Protein AF-A0A146M179-F1 (afdb_monomer)

Nearest PDB structures (foldseek):
  4nux-assembly1_A  TM=8.330E-01  e=3.657E-08  Homo sapiens
  3gdw-assembly1_A  TM=4.392E-01  e=7.023E-01  Enterococcus faecalis V583
  3h75-assembly1_A  TM=3.800E-01  e=6.618E-01  Pseudomonas protegens Pf-5
  6pey-assembly4_A  TM=1.700E-01  e=1.351E+00  Escherichia coli

Solvent-accessible surface area (backbone atoms only — not comparable to full-atom values): 16886 Å² total; per-residue (Å²): 133,88,77,87,89,88,81,90,81,93,82,88,77,84,76,82,74,90,72,96,66,94,70,88,77,83,78,79,70,77,85,71,55,75,67,63,57,52,53,52,54,52,52,52,50,52,51,51,52,50,53,53,50,52,51,51,50,52,52,49,51,58,59,64,69,52,74,81,88,72,88,90,77,95,69,95,63,83,80,71,74,77,77,69,73,54,31,37,37,47,44,60,59,90,65,58,67,49,50,50,53,18,50,54,36,45,50,52,40,48,34,72,72,65,76,30,56,72,45,48,83,83,40,74,96,45,43,71,60,38,74,75,42,44,66,57,46,45,52,55,55,70,65,37,88,53,33,35,37,42,37,43,34,35,59,64,38,35,53,51,52,50,15,66,77,70,70,52,79,67,47,57,69,76,79,54,82,55,53,58,46,43,52,52,41,52,53,49,51,45,51,46,43,71,74,37,66,90,56,21,86,40,42,36,36,34,24,52,73,32,88,75,24,75,78,37,62,57,69,76,46,58,94,61,35,65,77,33,43,35,71,85,34,42,69,61,50,55,35,56,75,53,70,72,51,81,78,92,58,70,61,80,78,58,42,61,68,27,49,52,28,46,51,52,26,39,52,48,47,74,74,41,83,63,56,62,67,79,43,44,88

Secondary structure (DSSP, 8-state):
-----------S---------------------HHHHHHHHHHHHHHHHHHHHHHHHHHHHHHHTS-----S-----------PPPEEEEE-----HHHHHHHHHHHHHHHHHH--EEEETT-GGGHHHHHHHTHHHHHHHHH-TTEEEEEEE-HHHHHHHHHHHHS----BSS--HHHHHHHHHHHHHHHHHHH-GGGGGGEEEEEESSTTTTT---GGGTTT-PEEEETTTHHHHHHHHTTT----S-GGGTHHHHHHHHHHHHHHHHH-TTGGGGTB-

pLDDT: mean 79.68, std 19.95, range [29.53, 98.19]

Structure (mmCIF, N/CA/C/O backbone):
data_AF-A0A146M179-F1
#
_entry.id   AF-A0A146M179-F1
#
loop_
_atom_site.group_PDB
_atom_site.id
_atom_site.type_symbol
_atom_site.label_atom_id
_atom_site.label_alt_id
_atom_site.label_comp_id
_atom_site.label_asym_id
_atom_site.label_entity_id
_atom_site.label_seq_id
_atom_site.pdbx_PDB_ins_code
_atom_site.Cartn_x
_atom_site.Cartn_y
_atom_site.Cartn_z
_atom_site.occupancy
_atom_site.B_iso_or_equiv
_atom_site.auth_seq_id
_atom_site.auth_comp_id
_atom_site.auth_asym_id
_atom_site.auth_atom_id
_atom_site.pdbx_PDB_model_num
ATOM 1 N N . MET A 1 1 ? 45.291 -20.708 -19.502 1.00 31.70 1 MET A N 1
ATOM 2 C CA . MET A 1 1 ? 44.416 -21.697 -18.834 1.00 31.70 1 MET A CA 1
ATOM 3 C C . MET A 1 1 ? 43.054 -21.030 -18.726 1.00 31.70 1 MET A C 1
ATOM 5 O O . MET A 1 1 ? 43.011 -19.943 -18.172 1.00 31.70 1 MET A O 1
ATOM 9 N N . ASN A 1 2 ? 42.108 -21.407 -19.597 1.00 33.59 2 ASN A N 1
ATOM 10 C CA . ASN A 1 2 ? 41.009 -22.366 -19.331 1.00 33.59 2 ASN A CA 1
ATOM 11 C C . ASN A 1 2 ? 40.051 -21.796 -18.271 1.00 33.59 2 ASN A C 1
ATOM 13 O O . ASN A 1 2 ? 40.522 -21.429 -17.207 1.00 33.59 2 ASN A O 1
ATOM 17 N N . ASN A 1 3 ? 38.732 -21.759 -18.412 1.00 35.81 3 ASN A N 1
ATOM 18 C CA . ASN A 1 3 ? 37.773 -22.175 -19.436 1.00 35.81 3 ASN A CA 1
ATOM 19 C C . ASN A 1 3 ? 36.401 -21.652 -18.943 1.00 35.81 3 ASN A C 1
ATOM 21 O O . ASN A 1 3 ? 36.238 -21.530 -17.732 1.00 35.81 3 ASN A O 1
ATOM 25 N N . SER A 1 4 ? 35.482 -21.406 -19.884 1.00 34.91 4 SER A N 1
ATOM 26 C CA . SER A 1 4 ? 34.056 -21.822 -19.884 1.00 34.91 4 SER A CA 1
ATOM 27 C C . SER A 1 4 ? 33.192 -21.560 -18.627 1.00 34.91 4 SER A C 1
ATOM 29 O O . SER A 1 4 ? 33.530 -22.013 -17.545 1.00 34.91 4 SER A O 1
ATOM 31 N N . ASP A 1 5 ? 32.017 -20.923 -18.665 1.00 34.28 5 ASP A N 1
ATOM 32 C CA . ASP A 1 5 ? 30.949 -20.968 -19.675 1.00 34.28 5 ASP A CA 1
ATOM 33 C C . ASP A 1 5 ? 29.921 -19.814 -19.498 1.00 34.28 5 ASP A C 1
ATOM 35 O O . ASP A 1 5 ? 29.943 -19.128 -18.473 1.00 34.28 5 ASP A O 1
ATOM 39 N N . PRO A 1 6 ? 29.024 -19.589 -20.487 1.00 38.06 6 PRO A N 1
ATOM 40 C CA . PRO A 1 6 ? 28.169 -18.405 -20.613 1.00 38.06 6 PRO A CA 1
ATOM 41 C C . PRO A 1 6 ? 26.700 -18.622 -20.178 1.00 38.06 6 PRO A C 1
ATOM 43 O O . PRO A 1 6 ? 26.141 -19.702 -20.354 1.00 38.06 6 PRO A O 1
ATOM 46 N N . CYS A 1 7 ? 26.030 -17.552 -19.732 1.00 30.19 7 CYS A N 1
ATOM 47 C CA . CYS A 1 7 ? 24.561 -17.446 -19.634 1.00 30.19 7 CYS A CA 1
ATOM 48 C C . CYS A 1 7 ? 24.101 -16.370 -20.639 1.00 30.19 7 CYS A C 1
ATOM 50 O O . CYS A 1 7 ? 24.518 -15.223 -20.537 1.00 30.19 7 CYS A O 1
ATOM 52 N N . VAL A 1 8 ? 23.495 -16.725 -21.779 1.00 37.69 8 VAL A N 1
ATOM 53 C CA . VAL A 1 8 ? 22.038 -16.845 -22.016 1.00 37.69 8 VAL A CA 1
ATOM 54 C C . VAL A 1 8 ? 21.267 -15.614 -21.522 1.00 37.69 8 VAL A C 1
ATOM 56 O O . VAL A 1 8 ? 21.005 -15.530 -20.331 1.00 37.69 8 VAL A O 1
ATOM 59 N N . TRP A 1 9 ? 20.949 -14.687 -22.447 1.00 29.53 9 TRP A N 1
ATOM 60 C CA . TRP A 1 9 ? 19.679 -13.924 -22.595 1.00 29.53 9 TRP A CA 1
ATOM 61 C C . TRP A 1 9 ? 19.748 -12.711 -23.563 1.00 29.53 9 TRP A C 1
ATOM 63 O O . TRP A 1 9 ? 18.870 -11.854 -23.552 1.00 29.53 9 TRP A O 1
ATOM 73 N N . GLU A 1 10 ? 20.701 -12.654 -24.500 1.00 33.41 10 GLU A N 1
ATOM 74 C CA . GLU A 1 10 ? 20.617 -11.725 -25.643 1.00 33.41 10 GLU A CA 1
ATOM 75 C C . GLU A 1 10 ? 19.843 -12.340 -26.821 1.00 33.41 10 GLU A C 1
ATOM 77 O O . GLU A 1 10 ? 20.427 -12.835 -27.781 1.00 33.41 10 GLU A O 1
ATOM 82 N N . ILE A 1 11 ? 18.508 -12.297 -26.774 1.00 35.97 11 ILE A N 1
ATOM 83 C CA . ILE A 1 11 ? 17.670 -12.391 -27.982 1.00 35.97 11 ILE A CA 1
ATOM 84 C C . ILE A 1 11 ? 16.510 -11.403 -27.850 1.00 35.97 11 ILE A C 1
ATOM 86 O O . ILE A 1 11 ? 15.465 -11.746 -27.311 1.00 35.97 11 ILE A O 1
ATOM 90 N N . CYS A 1 12 ? 16.719 -10.178 -28.340 1.00 36.31 12 CYS A N 1
ATOM 91 C CA . CYS A 1 12 ? 15.739 -9.341 -29.055 1.00 36.31 12 CYS A CA 1
ATOM 92 C C . CYS A 1 12 ? 16.374 -7.981 -29.404 1.00 36.31 12 CYS A C 1
ATOM 94 O O . CYS A 1 12 ? 15.884 -6.940 -28.997 1.00 36.31 12 CYS A O 1
ATOM 96 N N . ASN A 1 13 ? 17.480 -7.988 -30.150 1.00 32.12 13 ASN A N 1
ATOM 97 C CA . ASN A 1 13 ? 17.934 -6.835 -30.933 1.00 32.12 13 ASN A CA 1
ATOM 98 C C . ASN A 1 13 ? 18.721 -7.362 -32.134 1.00 32.12 13 ASN A C 1
ATOM 100 O O . ASN A 1 13 ? 19.946 -7.357 -32.173 1.00 32.12 13 ASN A O 1
ATOM 104 N N . LEU A 1 14 ? 17.988 -7.878 -33.119 1.00 34.72 14 LEU A N 1
ATOM 105 C CA . LEU A 1 14 ? 18.538 -8.112 -34.448 1.00 34.72 14 LEU A CA 1
ATOM 106 C C . LEU A 1 14 ? 18.593 -6.760 -35.169 1.00 34.72 14 LEU A C 1
ATOM 108 O O . LEU A 1 14 ? 17.715 -6.404 -35.952 1.00 34.72 14 LEU A O 1
ATOM 112 N N . GLU A 1 15 ? 19.645 -5.998 -34.868 1.00 37.34 15 GLU A N 1
ATOM 113 C CA . GLU A 1 15 ? 20.204 -5.041 -35.814 1.00 37.34 15 GLU A CA 1
ATOM 114 C C . GLU A 1 15 ? 20.679 -5.829 -37.035 1.00 37.34 15 GLU A C 1
ATOM 116 O O . GLU A 1 15 ? 21.656 -6.581 -36.999 1.00 37.34 15 GLU A O 1
ATOM 121 N N . ILE A 1 16 ? 19.953 -5.666 -38.137 1.00 39.31 16 ILE A N 1
ATOM 122 C CA . ILE A 1 16 ? 20.358 -6.145 -39.452 1.00 39.31 16 ILE A CA 1
ATOM 123 C C . ILE A 1 16 ? 21.574 -5.311 -39.871 1.00 39.31 16 ILE A C 1
ATOM 125 O O . ILE A 1 16 ? 21.448 -4.231 -40.449 1.00 39.31 16 ILE A O 1
ATOM 129 N N . LYS A 1 17 ? 22.773 -5.816 -39.572 1.00 40.22 17 LYS A N 1
ATOM 130 C CA . LYS A 1 17 ? 23.988 -5.416 -40.278 1.00 40.22 17 LYS A CA 1
ATOM 131 C C . LYS A 1 17 ? 23.884 -5.913 -41.717 1.00 40.22 17 LYS A C 1
ATOM 133 O O . LYS A 1 17 ? 23.802 -7.109 -41.980 1.00 40.22 17 LYS A O 1
ATOM 138 N N . ASN A 1 18 ? 23.882 -4.954 -42.638 1.00 50.78 18 ASN A N 1
ATOM 139 C CA . ASN A 1 18 ? 24.094 -5.162 -44.063 1.00 50.78 18 ASN A CA 1
ATOM 140 C C . ASN A 1 18 ? 25.450 -5.843 -44.294 1.00 50.78 18 ASN A C 1
ATOM 142 O O . ASN A 1 18 ? 26.485 -5.180 -44.257 1.00 50.78 18 ASN A O 1
ATOM 146 N N . GLU A 1 19 ? 25.431 -7.136 -44.607 1.00 46.59 19 GLU A N 1
ATOM 147 C CA . GLU A 1 19 ? 26.505 -7.793 -45.348 1.00 46.59 19 GLU A CA 1
ATOM 148 C C . GLU A 1 19 ? 26.000 -8.171 -46.741 1.00 46.59 19 GLU A C 1
ATOM 150 O O . GLU A 1 19 ? 25.016 -8.885 -46.941 1.00 46.59 19 GLU A O 1
ATOM 155 N N . THR A 1 20 ? 26.691 -7.619 -47.729 1.00 53.03 20 THR A N 1
ATOM 156 C CA . THR A 1 20 ? 26.513 -7.801 -49.163 1.00 53.03 20 THR A CA 1
ATOM 157 C C . THR A 1 20 ? 26.830 -9.238 -49.579 1.00 53.03 20 THR A C 1
ATOM 159 O O . THR A 1 20 ? 27.913 -9.542 -50.068 1.00 53.03 20 THR A O 1
ATOM 162 N N . GLY A 1 21 ? 25.845 -10.126 -49.452 1.00 44.72 21 GLY A N 1
ATOM 163 C CA . GLY A 1 21 ? 25.824 -11.437 -50.099 1.00 44.72 21 GLY A CA 1
ATOM 164 C C . GLY A 1 21 ? 24.730 -11.491 -51.163 1.00 44.72 21 GLY A C 1
ATOM 165 O O . GLY A 1 21 ? 23.544 -11.493 -50.841 1.00 44.72 21 GLY A O 1
ATOM 166 N N . ARG A 1 22 ? 25.096 -11.544 -52.452 1.00 44.09 22 ARG A N 1
ATOM 167 C CA . ARG A 1 22 ? 24.146 -11.870 -53.531 1.00 44.09 22 ARG A CA 1
ATOM 168 C C . ARG A 1 22 ? 23.701 -13.327 -53.381 1.00 44.09 22 ARG A C 1
ATOM 170 O O . ARG A 1 22 ? 24.321 -14.223 -53.946 1.00 44.09 22 ARG A O 1
ATOM 177 N N . TYR A 1 23 ? 22.587 -13.549 -52.698 1.00 43.78 23 TYR A N 1
ATOM 178 C CA . TYR A 1 23 ? 21.829 -14.790 -52.807 1.00 43.78 23 TYR A CA 1
ATOM 179 C C . TYR A 1 23 ? 20.740 -14.599 -53.865 1.00 43.78 23 TYR A C 1
ATOM 181 O O . TYR A 1 23 ? 19.863 -13.746 -53.734 1.00 43.78 23 TYR A O 1
ATOM 189 N N . LYS A 1 24 ? 20.802 -15.381 -54.950 1.00 45.56 24 LYS A N 1
ATOM 190 C CA . LYS A 1 24 ? 19.664 -15.545 -55.862 1.00 45.56 24 LYS A CA 1
ATOM 191 C C . LYS A 1 24 ? 18.580 -16.306 -55.100 1.00 45.56 24 LYS A C 1
ATOM 193 O O . LYS A 1 24 ? 18.661 -17.522 -54.970 1.00 45.56 24 LYS A O 1
ATOM 198 N N . ALA A 1 25 ? 17.593 -15.584 -54.583 1.00 44.03 25 ALA A N 1
ATOM 199 C CA . ALA A 1 25 ? 16.374 -16.177 -54.060 1.00 44.03 25 ALA A CA 1
ATOM 200 C C . ALA A 1 25 ? 15.548 -16.717 -55.235 1.00 44.03 25 ALA A C 1
ATOM 202 O O . ALA A 1 25 ? 15.020 -15.952 -56.043 1.00 44.03 25 ALA A O 1
ATOM 203 N N . THR A 1 26 ? 15.448 -18.037 -55.347 1.00 47.84 26 THR A N 1
ATOM 204 C CA . THR A 1 26 ? 14.473 -18.698 -56.216 1.00 47.84 26 THR A CA 1
ATOM 205 C C . THR A 1 26 ? 13.118 -18.632 -55.512 1.00 47.84 26 THR A C 1
ATOM 207 O O . THR A 1 26 ? 12.747 -19.524 -54.755 1.00 47.84 26 THR A O 1
ATOM 210 N N . THR A 1 27 ? 12.391 -17.530 -55.686 1.00 45.03 27 THR A N 1
ATOM 211 C CA . THR A 1 27 ? 11.007 -17.394 -55.216 1.00 45.03 27 THR A CA 1
ATOM 212 C C . THR A 1 27 ? 10.056 -18.051 -56.210 1.00 45.03 27 THR A C 1
ATOM 214 O O . THR A 1 27 ? 9.340 -17.389 -56.959 1.00 45.03 27 THR A O 1
ATOM 217 N N . GLU A 1 28 ? 9.998 -19.382 -56.199 1.00 44.78 28 GLU A N 1
ATOM 218 C CA . GLU A 1 28 ? 8.795 -20.066 -56.669 1.00 44.78 28 GLU A CA 1
ATOM 219 C C . GLU A 1 28 ? 7.711 -19.895 -55.604 1.00 44.78 28 GLU A C 1
ATOM 221 O O . GLU A 1 28 ? 7.530 -20.712 -54.703 1.00 44.78 28 GLU A O 1
ATOM 226 N N . HIS A 1 29 ? 6.996 -18.770 -55.674 1.00 47.41 29 HIS A N 1
ATOM 227 C CA . HIS A 1 29 ? 5.744 -18.642 -54.950 1.00 47.41 29 HIS A CA 1
ATOM 228 C C . HIS A 1 29 ? 4.753 -19.645 -55.549 1.00 47.41 29 HIS A C 1
ATOM 230 O O . HIS A 1 29 ? 4.415 -19.518 -56.732 1.00 47.41 29 HIS A O 1
ATOM 236 N N . PRO A 1 30 ? 4.236 -20.616 -54.771 1.00 52.59 30 PRO A N 1
ATOM 237 C CA . PRO A 1 30 ? 3.105 -21.394 -55.235 1.00 52.59 30 PRO A CA 1
ATOM 238 C C . PRO A 1 30 ? 1.987 -20.398 -55.535 1.00 52.59 30 PRO A C 1
ATOM 240 O O . PRO A 1 30 ? 1.633 -19.588 -54.673 1.00 52.59 30 PRO A O 1
ATOM 243 N N . LYS A 1 31 ? 1.467 -20.420 -56.769 1.00 51.19 31 LYS A N 1
ATOM 244 C CA . LYS A 1 31 ? 0.283 -19.656 -57.178 1.00 51.19 31 LYS A CA 1
ATOM 245 C C . LYS A 1 31 ? -0.884 -20.083 -56.284 1.00 51.19 31 LYS A C 1
ATOM 247 O O . LYS A 1 31 ? -1.633 -20.997 -56.617 1.00 51.19 31 LYS A O 1
ATOM 252 N N . ARG A 1 32 ? -1.004 -19.463 -55.108 1.00 55.47 32 ARG A N 1
ATOM 253 C CA . ARG A 1 32 ? -2.121 -19.674 -54.190 1.00 55.47 32 ARG A CA 1
ATOM 254 C C . ARG A 1 32 ? -3.354 -19.118 -54.879 1.00 55.47 32 ARG A C 1
ATOM 256 O O . ARG A 1 32 ? -3.404 -17.937 -55.214 1.00 55.47 32 ARG A O 1
ATOM 263 N N . SER A 1 33 ? -4.316 -19.996 -55.143 1.00 68.31 33 SER A N 1
ATOM 264 C CA . SER A 1 33 ? -5.572 -19.594 -55.757 1.00 68.31 33 SER A CA 1
ATOM 265 C C . SER A 1 33 ? -6.283 -18.588 -54.836 1.00 68.31 33 SER A C 1
ATOM 267 O O . SER A 1 33 ? -6.274 -18.765 -53.614 1.00 68.31 33 SER A O 1
ATOM 269 N N . PRO A 1 34 ? -6.912 -17.535 -55.382 1.00 70.44 34 PRO A N 1
ATOM 270 C CA . PRO A 1 34 ? -7.618 -16.523 -54.587 1.00 70.44 34 PRO A CA 1
ATOM 271 C C . PRO A 1 34 ? -8.730 -17.121 -53.702 1.00 70.44 34 PRO A C 1
ATOM 273 O O . PRO A 1 34 ? -9.052 -16.579 -52.646 1.00 70.44 34 PRO A O 1
ATOM 276 N N . LEU A 1 35 ? -9.248 -18.298 -54.071 1.00 73.88 35 LEU A N 1
ATOM 277 C CA . LEU A 1 35 ? -10.199 -19.084 -53.279 1.00 73.88 35 LEU A CA 1
ATOM 278 C C . LEU A 1 35 ? -9.627 -19.553 -51.930 1.00 73.88 35 LEU A C 1
ATOM 280 O O . LEU A 1 35 ? -10.353 -19.583 -50.940 1.00 73.88 35 LEU A O 1
ATOM 284 N N . SER A 1 36 ? -8.330 -19.868 -51.852 1.00 75.50 36 SER A N 1
ATOM 285 C CA . SER A 1 36 ? -7.702 -20.322 -50.603 1.00 75.50 36 SER A CA 1
ATOM 286 C C . SER A 1 36 ? -7.665 -19.229 -49.535 1.00 75.50 36 SER A C 1
ATOM 288 O O . SER A 1 36 ? -7.751 -19.543 -48.350 1.00 75.50 36 SER A O 1
ATOM 290 N N . TRP A 1 37 ? -7.538 -17.962 -49.931 1.00 79.94 37 TRP A N 1
ATOM 291 C CA . TRP A 1 37 ? -7.448 -16.847 -48.988 1.00 79.94 37 TRP A CA 1
ATOM 292 C C . TRP A 1 37 ? -8.818 -16.503 -48.399 1.00 79.94 37 TRP A C 1
ATOM 294 O O . TRP A 1 37 ? -8.942 -16.295 -47.194 1.00 79.94 37 TRP A O 1
ATOM 304 N N . LEU A 1 38 ? -9.863 -16.556 -49.231 1.00 82.69 38 LEU A N 1
ATOM 305 C CA . LEU A 1 38 ? -11.245 -16.382 -48.786 1.00 82.69 38 LEU A CA 1
ATOM 306 C C . LEU A 1 38 ? -11.626 -17.422 -47.727 1.00 82.69 38 LEU A C 1
ATOM 308 O O . LEU A 1 38 ? -12.161 -17.054 -46.686 1.00 82.69 38 LEU A O 1
ATOM 312 N N . MET A 1 39 ? -11.279 -18.696 -47.935 1.00 86.25 39 MET A N 1
ATOM 313 C CA . MET A 1 39 ? -11.578 -19.760 -46.967 1.00 86.25 39 MET A CA 1
ATOM 314 C C . MET A 1 39 ? -10.933 -19.518 -45.595 1.00 86.25 39 MET A C 1
ATOM 316 O O . MET A 1 39 ? -11.569 -19.763 -44.573 1.00 86.25 39 MET A O 1
ATOM 320 N N . VAL A 1 40 ? -9.704 -18.991 -45.554 1.00 85.56 40 VAL A N 1
ATOM 321 C CA . VAL A 1 40 ? -9.018 -18.665 -44.292 1.00 85.56 40 VAL A CA 1
ATOM 322 C C . VAL A 1 40 ? -9.701 -17.499 -43.578 1.00 85.56 40 VAL A C 1
ATOM 324 O O . VAL A 1 40 ? -9.926 -17.571 -42.371 1.00 85.56 40 VAL A O 1
ATOM 327 N N . VAL A 1 41 ? -10.090 -16.450 -44.309 1.00 87.69 41 VAL A N 1
ATOM 328 C CA . VAL A 1 41 ? -10.803 -15.298 -43.730 1.00 87.69 41 VAL A CA 1
ATOM 329 C C . VAL A 1 41 ? -12.164 -15.721 -43.169 1.00 87.69 41 VAL A C 1
ATOM 331 O O . VAL A 1 41 ? -12.506 -15.343 -42.049 1.00 87.69 41 VAL A O 1
ATOM 334 N N . PHE A 1 42 ? -12.910 -16.564 -43.891 1.00 91.56 42 PHE A N 1
ATOM 335 C CA . PHE A 1 42 ? -14.180 -17.108 -43.401 1.00 91.56 42 PHE A CA 1
ATOM 336 C C . PHE A 1 42 ? -13.996 -18.000 -42.169 1.00 91.56 42 PHE A C 1
ATOM 338 O O . PHE A 1 42 ? -14.761 -17.871 -41.214 1.00 91.56 42 PHE A O 1
ATOM 345 N N . ALA A 1 43 ? -12.971 -18.858 -42.149 1.00 92.06 43 ALA A N 1
ATOM 346 C CA . ALA A 1 43 ? -12.677 -19.707 -40.996 1.00 92.06 43 ALA A CA 1
ATOM 347 C C . ALA A 1 43 ? -12.342 -18.874 -39.747 1.00 92.06 43 ALA A C 1
ATOM 349 O O . ALA A 1 43 ? -12.902 -19.110 -38.677 1.00 92.06 43 ALA A O 1
ATOM 350 N N . MET A 1 44 ? -11.498 -17.848 -39.889 1.00 93.62 44 MET A N 1
ATOM 351 C CA . MET A 1 44 ? -11.154 -16.943 -38.788 1.00 93.62 44 MET A CA 1
ATOM 352 C C . MET A 1 44 ? -12.365 -16.135 -38.304 1.00 93.62 44 MET A C 1
ATOM 354 O O . MET A 1 44 ? -12.556 -15.979 -37.098 1.00 93.62 44 MET A O 1
ATOM 358 N N . GLY A 1 45 ? -13.220 -15.676 -39.224 1.00 94.56 45 GLY A N 1
ATOM 359 C CA . GLY A 1 45 ? -14.467 -14.988 -38.886 1.00 94.56 45 GLY A CA 1
ATOM 360 C C . GLY A 1 45 ? -15.446 -15.876 -38.112 1.00 94.56 45 GLY A C 1
ATOM 361 O O . GLY A 1 45 ? -16.022 -15.436 -37.118 1.00 94.56 45 GLY A O 1
ATOM 362 N N . ALA A 1 46 ? -15.588 -17.144 -38.511 1.00 94.75 46 ALA A N 1
ATOM 363 C CA . ALA A 1 46 ? -16.430 -18.110 -37.811 1.00 94.75 46 ALA A CA 1
ATOM 364 C C . ALA A 1 46 ? -15.914 -18.396 -36.391 1.00 94.75 46 ALA A C 1
ATOM 366 O O . ALA A 1 46 ? -16.698 -18.392 -35.443 1.00 94.75 46 ALA A O 1
ATOM 367 N N . ILE A 1 47 ? -14.597 -18.571 -36.224 1.00 94.06 47 ILE A N 1
ATOM 368 C CA . ILE A 1 47 ? -13.973 -18.763 -34.907 1.00 94.06 47 ILE A CA 1
ATOM 369 C C . ILE A 1 47 ? -14.219 -17.539 -34.016 1.00 94.06 47 ILE A C 1
ATOM 371 O O . ILE A 1 47 ? -14.674 -17.688 -32.883 1.00 94.06 47 ILE A O 1
ATOM 375 N N . ALA A 1 48 ? -14.000 -16.325 -34.532 1.00 93.38 48 ALA A N 1
ATOM 376 C CA . ALA A 1 48 ? -14.247 -15.096 -33.783 1.00 93.38 48 ALA A CA 1
ATOM 377 C C . ALA A 1 48 ? -15.720 -14.966 -33.355 1.00 93.38 48 ALA A C 1
ATOM 379 O O . ALA A 1 48 ? -16.000 -14.645 -32.199 1.00 93.38 48 ALA A O 1
ATOM 380 N N . ALA A 1 49 ? -16.667 -15.282 -34.244 1.00 94.94 49 ALA A N 1
ATOM 381 C CA . ALA A 1 49 ? -18.096 -15.253 -33.936 1.00 94.94 49 ALA A CA 1
ATOM 382 C C . ALA A 1 49 ? -18.486 -16.266 -32.845 1.00 94.94 49 ALA A C 1
ATOM 384 O O . ALA A 1 49 ? -19.284 -15.943 -31.958 1.00 94.94 49 ALA A O 1
ATOM 385 N N . VAL A 1 50 ? -17.901 -17.470 -32.864 1.00 95.38 50 VAL A N 1
ATOM 386 C CA . VAL A 1 50 ? -18.095 -18.480 -31.811 1.00 95.38 50 VAL A CA 1
ATOM 387 C C . VAL A 1 50 ? -17.522 -17.988 -30.482 1.00 95.38 50 VAL A C 1
ATOM 389 O O . VAL A 1 50 ? -18.224 -18.044 -29.472 1.00 95.38 50 VAL A O 1
ATOM 392 N N . CYS A 1 51 ? -16.307 -17.433 -30.471 1.00 93.12 51 CYS A N 1
ATOM 393 C CA . CYS A 1 51 ? -15.688 -16.880 -29.264 1.00 93.12 51 CYS A CA 1
ATOM 394 C C . CYS A 1 51 ? -16.524 -15.743 -28.654 1.00 93.12 51 CYS A C 1
ATOM 396 O O . CYS A 1 51 ? -16.792 -15.756 -27.452 1.00 93.12 51 CYS A O 1
ATOM 398 N N . VAL A 1 52 ? -17.008 -14.802 -29.473 1.00 93.19 52 VAL A N 1
ATOM 399 C CA . VAL A 1 52 ? -17.888 -13.710 -29.019 1.00 93.19 52 VAL A CA 1
ATOM 400 C C . VAL A 1 52 ? -19.212 -14.260 -28.485 1.00 93.19 52 VAL A C 1
ATOM 402 O O . VAL A 1 52 ? -19.685 -13.823 -27.437 1.00 93.19 52 VAL A O 1
ATOM 405 N N . SER A 1 53 ? -19.796 -15.256 -29.154 1.00 91.69 53 SER A N 1
ATOM 406 C CA . SER A 1 53 ? -21.045 -15.883 -28.708 1.00 91.69 53 SER A CA 1
ATOM 407 C C . SER A 1 53 ? -20.880 -16.591 -27.362 1.00 91.69 53 SER A C 1
ATOM 409 O O . SER A 1 53 ? -21.728 -16.441 -26.483 1.00 91.69 53 SER A O 1
ATOM 411 N N . LEU A 1 54 ? -19.778 -17.322 -27.167 1.00 93.25 54 LEU A N 1
ATOM 412 C CA . LEU A 1 54 ? -19.447 -17.970 -25.896 1.00 93.25 54 LEU A CA 1
ATOM 413 C C . LEU A 1 54 ? -19.201 -16.941 -24.789 1.00 93.25 54 LEU A C 1
ATOM 415 O O . LEU A 1 54 ? -19.749 -17.096 -23.699 1.00 93.25 54 LEU A O 1
ATOM 419 N N . TYR A 1 55 ? -18.470 -15.862 -25.080 1.00 93.50 55 TYR A N 1
ATOM 420 C CA . TYR A 1 55 ? -18.245 -14.761 -24.143 1.00 93.50 55 TYR A CA 1
ATOM 421 C C . TYR A 1 55 ? -19.563 -14.108 -23.702 1.00 93.50 55 TYR A C 1
ATOM 423 O O . TYR A 1 55 ? -19.820 -13.957 -22.507 1.00 93.50 55 TYR A O 1
ATOM 431 N N . MET A 1 56 ? -20.455 -13.791 -24.647 1.00 91.19 56 MET A N 1
ATOM 432 C CA . MET A 1 56 ? -21.763 -13.202 -24.338 1.00 91.19 56 MET A CA 1
ATOM 433 C C . MET A 1 56 ? -22.658 -14.166 -23.550 1.00 91.19 56 MET A C 1
ATOM 435 O O . MET A 1 56 ? -23.398 -13.733 -22.666 1.00 91.19 56 MET A O 1
ATOM 439 N N . ARG A 1 57 ? -22.579 -15.476 -23.818 1.00 88.00 57 ARG A N 1
ATOM 440 C CA . ARG A 1 57 ? -23.333 -16.505 -23.085 1.00 88.00 57 ARG A CA 1
ATOM 441 C C . ARG A 1 57 ? -22.802 -16.692 -21.661 1.00 88.00 57 ARG A C 1
ATOM 443 O O . ARG A 1 57 ? -23.602 -16.773 -20.733 1.00 88.00 57 ARG A O 1
ATOM 450 N N . ALA A 1 58 ? -21.482 -16.680 -21.473 1.00 84.81 58 ALA A N 1
ATOM 451 C CA . ALA A 1 58 ? -20.844 -16.697 -20.157 1.00 84.81 58 ALA A CA 1
ATOM 452 C C . ALA A 1 58 ? -21.214 -15.445 -19.346 1.00 84.81 58 ALA A C 1
ATOM 454 O O . ALA A 1 58 ? -21.659 -15.562 -18.205 1.00 84.81 58 ALA A O 1
ATOM 455 N N . LYS A 1 59 ? -21.152 -14.261 -19.970 1.00 83.94 59 LYS A N 1
ATOM 456 C CA . LYS A 1 59 ? -21.578 -12.994 -19.362 1.00 83.94 59 LYS A CA 1
ATOM 457 C C . LYS A 1 59 ? -23.062 -13.009 -18.983 1.00 83.94 59 LYS A C 1
ATOM 459 O O . LYS A 1 59 ? -23.415 -12.592 -17.885 1.00 83.94 59 LYS A O 1
ATOM 464 N N . LYS A 1 60 ? -23.939 -13.527 -19.849 1.00 81.56 60 LYS A N 1
ATOM 465 C CA . LYS A 1 60 ? -25.377 -13.645 -19.557 1.00 81.56 60 LYS A CA 1
ATOM 466 C C . LYS A 1 60 ? -25.654 -14.614 -18.404 1.00 81.56 60 LYS A C 1
ATOM 468 O O . LYS A 1 60 ? -26.492 -14.305 -17.567 1.00 81.56 60 LYS A O 1
ATOM 473 N N . ASN A 1 61 ? -24.933 -15.732 -18.321 1.00 72.88 61 ASN A N 1
ATOM 474 C CA . ASN A 1 61 ? -25.052 -16.676 -17.206 1.00 72.88 61 ASN A CA 1
ATOM 475 C C . ASN A 1 61 ? -24.517 -16.096 -15.884 1.00 72.88 61 ASN A C 1
ATOM 477 O O . ASN A 1 61 ? -25.081 -16.387 -14.835 1.00 72.88 61 ASN A O 1
ATOM 481 N N . LEU A 1 62 ? -23.478 -15.254 -15.925 1.00 69.25 62 LEU A N 1
ATOM 482 C CA . LEU A 1 62 ? -23.000 -14.483 -14.768 1.00 69.25 62 LEU A CA 1
ATOM 483 C C . LEU A 1 62 ? -24.050 -13.470 -14.290 1.00 69.25 62 LEU A C 1
ATOM 485 O O . LEU A 1 62 ? -24.298 -13.367 -13.095 1.00 69.25 62 LEU A O 1
ATOM 489 N N . ILE A 1 63 ? -24.726 -12.789 -15.219 1.00 61.53 63 ILE A N 1
ATOM 490 C CA . ILE A 1 63 ? -25.801 -11.838 -14.897 1.00 61.53 63 ILE A CA 1
ATOM 491 C C . ILE A 1 63 ? -27.067 -12.564 -14.402 1.00 61.53 63 ILE A C 1
ATOM 493 O O . ILE A 1 63 ? -27.713 -12.092 -13.478 1.00 61.53 63 ILE A O 1
ATOM 497 N N . GLN A 1 64 ? -27.415 -13.732 -14.958 1.00 52.62 64 GLN A N 1
ATOM 498 C CA . GLN A 1 64 ? -28.566 -14.533 -14.504 1.00 52.62 64 GLN A CA 1
ATOM 499 C C . GLN A 1 64 ? -28.322 -15.286 -13.187 1.00 52.62 64 GLN A C 1
ATOM 501 O O . GLN A 1 64 ? -29.287 -15.698 -12.549 1.00 52.62 64 GLN A O 1
ATOM 506 N N . ARG A 1 65 ? -27.063 -15.469 -12.768 1.00 49.50 65 ARG A N 1
ATOM 507 C CA . ARG A 1 65 ? -26.713 -16.009 -11.443 1.00 49.50 65 ARG A CA 1
ATOM 508 C C . ARG A 1 65 ? -26.715 -14.958 -10.331 1.00 49.50 65 ARG A C 1
ATOM 510 O O . ARG A 1 65 ? -26.512 -15.337 -9.184 1.00 49.50 65 ARG A O 1
ATOM 517 N N . TYR A 1 66 ? -27.005 -13.693 -10.635 1.00 39.56 66 TYR A N 1
ATOM 518 C CA . TYR A 1 66 ? -27.573 -12.783 -9.645 1.00 39.56 66 TYR A CA 1
ATOM 519 C C . TYR A 1 66 ? -29.082 -13.047 -9.589 1.00 39.56 66 TYR A C 1
ATOM 521 O O . TYR A 1 66 ? -29.802 -12.621 -10.496 1.00 39.56 66 TYR A O 1
ATOM 529 N N . PRO A 1 67 ? -29.601 -13.783 -8.587 1.00 43.03 67 PRO A N 1
ATOM 530 C CA . PRO A 1 67 ? -31.036 -13.848 -8.402 1.00 43.03 67 PRO A CA 1
ATOM 531 C C . PRO A 1 67 ? -31.538 -12.431 -8.116 1.00 43.03 67 PRO A C 1
ATOM 533 O O . PRO A 1 67 ? -31.146 -11.796 -7.139 1.00 43.03 67 PRO A O 1
ATOM 536 N N . ASN A 1 68 ? -32.426 -11.942 -8.981 1.00 42.34 68 ASN A N 1
ATOM 537 C CA . ASN A 1 68 ? -33.378 -10.907 -8.612 1.00 42.34 68 ASN A CA 1
ATOM 538 C C . ASN A 1 68 ? -34.241 -11.477 -7.483 1.00 42.34 68 ASN A C 1
ATOM 540 O O . ASN A 1 68 ? -35.271 -12.103 -7.730 1.00 42.34 68 ASN A O 1
ATOM 544 N N . THR A 1 69 ? -33.811 -11.276 -6.242 1.00 45.94 69 THR A N 1
ATOM 545 C CA . THR A 1 69 ? -34.645 -11.471 -5.059 1.00 45.94 69 THR A CA 1
ATOM 546 C C . THR A 1 69 ? -35.601 -10.287 -4.977 1.00 45.94 69 THR A C 1
ATOM 548 O O . THR A 1 69 ? -35.413 -9.357 -4.203 1.00 45.94 69 THR A O 1
ATOM 551 N N . ALA A 1 70 ? -36.610 -10.292 -5.842 1.00 46.09 70 ALA A N 1
ATOM 552 C CA . ALA A 1 70 ? -37.750 -9.403 -5.739 1.00 46.09 70 ALA A CA 1
ATOM 553 C C . ALA A 1 70 ? -39.016 -10.259 -5.667 1.00 46.09 70 ALA A C 1
ATOM 555 O O . ALA A 1 70 ? -39.394 -10.913 -6.637 1.00 46.09 70 ALA A O 1
ATOM 556 N N . ASN A 1 71 ? -39.660 -10.162 -4.502 1.00 47.28 71 ASN A N 1
ATOM 557 C CA . ASN A 1 71 ? -41.051 -10.491 -4.192 1.00 47.28 71 ASN A CA 1
ATOM 558 C C . ASN A 1 71 ? -41.375 -11.958 -3.879 1.00 47.28 71 ASN A C 1
ATOM 560 O O . ASN A 1 71 ? -41.711 -12.723 -4.772 1.00 47.28 71 ASN A O 1
ATOM 564 N N . THR A 1 72 ? -41.416 -12.278 -2.579 1.00 48.34 72 THR A N 1
ATOM 565 C CA . THR A 1 72 ? -42.667 -12.627 -1.868 1.00 48.34 72 THR A CA 1
ATOM 566 C C . THR A 1 72 ? -42.393 -12.819 -0.374 1.00 48.34 72 THR A C 1
ATOM 568 O O . THR A 1 72 ? -42.040 -13.912 0.047 1.00 48.34 72 THR A O 1
ATOM 571 N N . LEU A 1 73 ? -42.558 -11.767 0.425 1.00 42.06 73 LEU A N 1
ATOM 572 C CA . LEU A 1 73 ? -43.499 -11.711 1.551 1.00 42.06 73 LEU A CA 1
ATOM 573 C C . LEU A 1 73 ? -43.370 -10.324 2.186 1.00 42.06 73 LEU A C 1
ATOM 575 O O . LEU A 1 73 ? -42.271 -9.862 2.473 1.00 42.06 73 LEU A O 1
ATOM 579 N N . ARG A 1 74 ? -44.510 -9.660 2.356 1.00 50.09 74 ARG A N 1
ATOM 580 C CA . ARG A 1 74 ? -44.639 -8.447 3.157 1.00 50.09 74 ARG A CA 1
ATOM 581 C C . ARG A 1 74 ? -44.276 -8.779 4.600 1.00 50.09 74 ARG A C 1
ATOM 583 O O . ARG A 1 74 ? -44.995 -9.554 5.223 1.00 50.09 74 ARG A O 1
ATOM 590 N N . ASP A 1 75 ? -43.225 -8.156 5.099 1.00 40.19 75 ASP A N 1
ATOM 591 C CA . ASP A 1 75 ? -43.090 -7.859 6.516 1.00 40.19 75 ASP A CA 1
ATOM 592 C C . ASP A 1 75 ? -42.561 -6.425 6.599 1.00 40.19 75 ASP A C 1
ATOM 594 O O . ASP A 1 75 ? -41.436 -6.140 6.186 1.00 40.19 75 ASP A O 1
ATOM 598 N N . ASP A 1 76 ? -43.435 -5.504 7.004 1.00 45.88 76 ASP A N 1
ATOM 599 C CA . ASP A 1 76 ? -43.160 -4.071 7.150 1.00 45.88 76 ASP A CA 1
ATOM 600 C C . ASP A 1 76 ? -42.306 -3.837 8.413 1.00 45.88 76 ASP A C 1
ATOM 602 O O . ASP A 1 76 ? -42.708 -3.156 9.356 1.00 45.88 76 ASP A O 1
ATOM 606 N N . GLY A 1 77 ? -41.116 -4.436 8.450 1.00 50.09 77 GLY A N 1
ATOM 607 C CA . GLY A 1 77 ? -40.062 -4.050 9.379 1.00 50.09 77 GLY A CA 1
ATOM 608 C C . GLY A 1 77 ? -39.350 -2.803 8.848 1.00 50.09 77 GLY A C 1
ATOM 609 O O . GLY A 1 77 ? -39.140 -2.698 7.636 1.00 50.09 77 GLY A O 1
ATOM 610 N N . PRO A 1 78 ? -38.959 -1.838 9.700 1.00 44.56 78 PRO A N 1
ATOM 611 C CA . PRO A 1 78 ? -38.128 -0.737 9.242 1.00 44.56 78 PRO A CA 1
ATOM 612 C C . PRO A 1 78 ? -36.841 -1.337 8.671 1.00 44.56 78 PRO A C 1
ATOM 614 O O . PRO A 1 78 ? -36.118 -2.031 9.383 1.00 44.56 78 PRO A O 1
ATOM 617 N N . CYS A 1 79 ? -36.571 -1.101 7.382 1.00 40.53 79 CYS A N 1
ATOM 618 C CA . CYS A 1 79 ? -35.261 -1.349 6.794 1.00 40.53 79 CYS A CA 1
ATOM 619 C C . CYS A 1 79 ? -34.245 -0.500 7.560 1.00 40.53 79 CYS A C 1
ATOM 621 O O . CYS A 1 79 ? -33.982 0.651 7.209 1.00 40.53 79 CYS A O 1
ATOM 623 N N . GLU A 1 80 ? -33.682 -1.063 8.626 1.00 46.69 80 GLU A N 1
ATOM 624 C CA . GLU A 1 80 ? -32.373 -0.669 9.102 1.00 46.69 80 GLU A CA 1
ATOM 625 C C . GLU A 1 80 ? -31.454 -0.828 7.897 1.00 46.69 80 GLU A C 1
ATOM 627 O O . GLU A 1 80 ? -31.172 -1.939 7.448 1.00 46.69 80 GLU A O 1
ATOM 632 N N . ASN A 1 81 ? -31.061 0.298 7.302 1.00 42.94 81 ASN A N 1
ATOM 633 C CA . ASN A 1 81 ? -29.939 0.327 6.384 1.00 42.94 81 ASN A CA 1
ATOM 634 C C . ASN A 1 81 ? -28.794 -0.352 7.136 1.00 42.94 81 ASN A C 1
ATOM 636 O O . ASN A 1 81 ? -28.284 0.240 8.088 1.00 42.94 81 ASN A O 1
ATOM 640 N N . LEU A 1 82 ? -28.458 -1.599 6.782 1.00 52.38 82 LEU A N 1
ATOM 641 C CA . LEU A 1 82 ? -27.304 -2.285 7.346 1.00 52.38 82 LEU A CA 1
ATOM 642 C C . LEU A 1 82 ? -26.117 -1.366 7.074 1.00 52.38 82 LEU A C 1
ATOM 644 O O . LEU A 1 82 ? -25.682 -1.224 5.933 1.00 52.38 82 LEU A O 1
ATOM 648 N N . ILE A 1 83 ? -25.659 -0.665 8.108 1.00 58.94 83 ILE A N 1
ATOM 649 C CA . ILE A 1 83 ? -24.483 0.183 8.018 1.00 58.94 83 ILE A CA 1
ATOM 650 C C . ILE A 1 83 ? -23.341 -0.792 7.773 1.00 58.94 83 ILE A C 1
ATOM 652 O O . ILE A 1 83 ? -22.946 -1.523 8.682 1.00 58.94 83 ILE A O 1
ATOM 656 N N . GLU A 1 84 ? -22.869 -0.866 6.530 1.00 67.88 84 GLU A N 1
ATOM 657 C CA . GLU A 1 84 ? -21.748 -1.732 6.204 1.00 67.88 84 GLU A CA 1
ATOM 658 C C . GLU A 1 84 ? -20.560 -1.351 7.093 1.00 67.88 84 GLU A C 1
ATOM 660 O O . GLU A 1 84 ? -20.196 -0.176 7.206 1.00 67.88 84 GLU A O 1
ATOM 665 N N . SER A 1 85 ? -19.962 -2.353 7.739 1.00 76.00 85 SER A N 1
ATOM 666 C CA . SER A 1 85 ? -18.814 -2.159 8.625 1.00 76.00 85 SER A CA 1
ATOM 667 C C . SER A 1 85 ? -17.694 -1.417 7.888 1.00 76.00 85 SER A C 1
ATOM 669 O O . SER A 1 85 ? -17.444 -1.756 6.727 1.00 76.00 85 SER A O 1
ATOM 671 N N . PRO A 1 86 ? -16.999 -0.456 8.521 1.00 86.12 86 PRO A N 1
ATOM 672 C CA . PRO A 1 86 ? -15.871 0.225 7.899 1.00 86.12 86 PRO A CA 1
ATOM 673 C C . PRO A 1 86 ? -14.776 -0.766 7.486 1.00 86.12 86 PRO A C 1
ATOM 675 O O . PRO A 1 86 ? -14.504 -1.754 8.172 1.00 86.12 86 PRO A O 1
ATOM 678 N N . GLN A 1 87 ? -14.161 -0.499 6.337 1.00 93.31 87 GLN A N 1
ATOM 679 C CA . GLN A 1 87 ? -13.152 -1.357 5.721 1.00 93.31 87 GLN A CA 1
ATOM 680 C C . GLN A 1 87 ? -11.878 -0.559 5.450 1.00 93.31 87 GLN A C 1
ATOM 682 O O . GLN A 1 87 ? -11.927 0.644 5.186 1.00 93.31 87 GLN A O 1
ATOM 687 N N . VAL A 1 88 ? -10.732 -1.234 5.485 1.00 95.44 88 VAL A N 1
ATOM 688 C CA . VAL A 1 88 ? -9.446 -0.644 5.103 1.00 95.44 88 VAL A CA 1
ATOM 689 C C . VAL A 1 88 ? -8.830 -1.470 3.988 1.00 95.44 88 VAL A C 1
ATOM 691 O O . VAL A 1 88 ? -8.632 -2.669 4.144 1.00 95.44 88 VAL A O 1
ATOM 694 N N . PHE A 1 89 ? -8.497 -0.831 2.875 1.00 96.50 89 PHE A N 1
ATOM 695 C CA . PHE A 1 89 ? -7.671 -1.408 1.826 1.00 96.50 89 PHE A CA 1
ATOM 696 C C . PHE A 1 89 ? -6.229 -0.947 2.021 1.00 96.50 89 PHE A C 1
ATOM 698 O O . PHE A 1 89 ? -5.928 0.243 1.915 1.00 96.50 89 PHE A O 1
ATOM 705 N N . LEU A 1 90 ? -5.348 -1.888 2.328 1.00 97.19 90 LEU A N 1
ATOM 706 C CA . LEU A 1 90 ? -3.937 -1.663 2.573 1.00 97.19 90 LEU A CA 1
ATOM 707 C C . LEU A 1 90 ? -3.151 -1.974 1.295 1.00 97.19 90 LEU A C 1
ATOM 709 O O . LEU A 1 90 ? -3.041 -3.124 0.876 1.00 97.19 90 LEU A O 1
ATOM 713 N N . LEU A 1 91 ? -2.621 -0.927 0.666 1.00 97.12 91 LEU A N 1
ATOM 714 C CA . LEU A 1 91 ? -1.889 -1.003 -0.592 1.00 97.12 91 LEU A CA 1
ATOM 715 C C . LEU A 1 91 ? -0.405 -0.730 -0.359 1.00 97.12 91 LEU A C 1
ATOM 717 O O . LEU A 1 91 ? -0.034 0.367 0.050 1.00 97.12 91 LEU A O 1
ATOM 721 N N . TYR A 1 92 ? 0.449 -1.700 -0.669 1.00 97.31 92 TYR A N 1
ATOM 722 C CA . TYR A 1 92 ? 1.899 -1.551 -0.594 1.00 97.31 92 TYR A CA 1
ATOM 723 C C . TYR A 1 92 ? 2.600 -2.474 -1.585 1.00 97.31 92 TYR A C 1
ATOM 725 O O . TYR A 1 92 ? 2.077 -3.537 -1.920 1.00 97.31 92 TYR A O 1
ATOM 733 N N . ALA A 1 93 ? 3.766 -2.046 -2.065 1.00 96.88 93 ALA A N 1
ATOM 734 C CA . ALA A 1 93 ? 4.601 -2.848 -2.950 1.00 96.88 93 ALA A CA 1
ATOM 735 C C . ALA A 1 93 ? 5.244 -3.995 -2.162 1.00 96.88 93 ALA A C 1
ATOM 737 O O . ALA A 1 93 ? 5.569 -3.813 -0.987 1.00 96.88 93 ALA A O 1
ATOM 738 N N . ARG A 1 94 ? 5.485 -5.144 -2.805 1.00 97.00 94 ARG A N 1
ATOM 739 C CA . ARG A 1 94 ? 6.379 -6.154 -2.233 1.00 97.00 94 ARG A CA 1
ATOM 740 C C . ARG A 1 94 ? 7.763 -5.548 -2.095 1.00 97.00 94 ARG A C 1
ATOM 742 O O . ARG A 1 94 ? 8.288 -4.978 -3.050 1.00 97.00 94 ARG A O 1
ATOM 749 N N . ASP A 1 95 ? 8.308 -5.650 -0.900 1.00 95.50 95 ASP A N 1
ATOM 750 C CA . ASP A 1 95 ? 9.576 -5.050 -0.516 1.00 95.50 95 ASP A CA 1
ATOM 751 C C . ASP A 1 95 ? 10.411 -6.097 0.236 1.00 95.50 95 ASP A C 1
ATOM 753 O O . ASP A 1 95 ? 10.108 -7.294 0.193 1.00 95.50 95 ASP A O 1
ATOM 757 N N . CYS A 1 96 ? 11.472 -5.679 0.917 1.00 95.69 96 CYS A N 1
ATOM 758 C CA . CYS A 1 96 ? 12.296 -6.587 1.699 1.00 95.69 96 CYS A CA 1
ATOM 759 C C . CYS A 1 96 ? 11.500 -7.268 2.830 1.00 95.69 96 CYS A C 1
ATOM 761 O O . CYS A 1 96 ? 10.512 -6.744 3.352 1.00 95.69 96 CYS A O 1
ATOM 763 N N . LEU A 1 97 ? 11.952 -8.454 3.246 1.00 96.81 97 LEU A N 1
ATOM 764 C CA . LEU A 1 97 ? 11.247 -9.271 4.240 1.00 96.81 97 LEU A CA 1
ATOM 765 C C . LEU A 1 97 ? 10.929 -8.519 5.555 1.00 96.81 97 LEU A C 1
ATOM 767 O O . LEU A 1 97 ? 9.787 -8.606 6.003 1.00 96.81 97 LEU A O 1
ATOM 771 N N . PRO A 1 98 ? 11.845 -7.720 6.149 1.00 97.38 98 PRO A N 1
ATOM 772 C CA . PRO A 1 98 ? 11.523 -6.939 7.348 1.00 97.38 98 PRO A CA 1
ATOM 773 C C . PRO A 1 98 ? 10.372 -5.942 7.159 1.00 97.38 98 PRO A C 1
ATOM 775 O O . PRO A 1 98 ? 9.590 -5.725 8.084 1.00 97.38 98 PRO A O 1
ATOM 778 N N . PHE A 1 99 ? 10.239 -5.347 5.970 1.00 97.06 99 PHE A N 1
ATOM 779 C CA . PHE A 1 99 ? 9.104 -4.482 5.659 1.00 97.06 99 PHE A CA 1
ATOM 780 C C . PHE A 1 99 ? 7.805 -5.285 5.584 1.00 97.06 99 PHE A C 1
ATOM 782 O O . PHE A 1 99 ? 6.809 -4.899 6.192 1.00 97.06 99 PHE A O 1
ATOM 789 N N . MET A 1 100 ? 7.823 -6.421 4.881 1.00 97.75 100 MET A N 1
ATOM 790 C CA . MET A 1 100 ? 6.648 -7.285 4.743 1.00 97.75 100 MET A CA 1
ATOM 791 C C . MET A 1 100 ? 6.145 -7.767 6.113 1.00 97.75 100 MET A C 1
ATOM 793 O O . MET A 1 100 ? 4.947 -7.695 6.387 1.00 97.75 100 MET A O 1
ATOM 797 N N . ASP A 1 101 ? 7.058 -8.149 7.011 1.00 98.00 101 ASP A N 1
ATOM 798 C CA . ASP A 1 101 ? 6.753 -8.484 8.407 1.00 98.00 101 ASP A CA 1
ATOM 799 C C . ASP A 1 101 ? 6.089 -7.316 9.157 1.00 98.00 101 ASP A C 1
ATOM 801 O O . ASP A 1 101 ? 5.115 -7.505 9.891 1.00 98.00 101 ASP A O 1
ATOM 805 N N . ALA A 1 102 ? 6.601 -6.093 8.981 1.00 97.81 102 ALA A N 1
ATOM 806 C CA . ALA A 1 102 ? 6.019 -4.905 9.597 1.00 97.81 102 ALA A CA 1
ATOM 807 C C . ALA A 1 102 ? 4.600 -4.636 9.087 1.00 97.81 102 ALA A C 1
ATOM 809 O O . ALA A 1 102 ? 3.731 -4.253 9.872 1.00 97.81 102 ALA A O 1
ATOM 810 N N . MET A 1 103 ? 4.334 -4.883 7.804 1.00 98.19 103 MET A N 1
ATOM 811 C CA . MET A 1 103 ? 3.001 -4.715 7.231 1.00 98.19 103 MET A CA 1
ATOM 812 C C . MET A 1 103 ? 1.995 -5.749 7.747 1.00 98.19 103 MET A C 1
ATOM 814 O O . MET A 1 103 ? 0.837 -5.398 7.983 1.00 98.19 103 MET A O 1
ATOM 818 N N . VAL A 1 104 ? 2.432 -6.981 8.026 1.00 97.62 104 VAL A N 1
ATOM 819 C CA . VAL A 1 104 ? 1.598 -7.990 8.700 1.00 97.62 104 VAL A CA 1
ATOM 820 C C . VAL A 1 104 ? 1.190 -7.517 10.098 1.00 97.62 104 VAL A C 1
ATOM 822 O O . VAL A 1 104 ? 0.009 -7.571 10.449 1.00 97.62 104 VAL A O 1
ATOM 825 N N . GLU A 1 105 ? 2.134 -7.006 10.893 1.00 97.50 105 GLU A N 1
ATOM 826 C CA . GLU A 1 105 ? 1.810 -6.461 12.217 1.00 97.50 105 GLU A CA 1
ATOM 827 C C . GLU A 1 105 ? 0.957 -5.192 12.133 1.00 97.50 105 GLU A C 1
ATOM 829 O O . GLU A 1 105 ? 0.074 -4.987 12.967 1.00 97.50 105 GLU A O 1
ATOM 834 N N . PHE A 1 106 ? 1.148 -4.368 11.100 1.00 97.31 106 PHE A N 1
ATOM 835 C CA . PHE A 1 106 ? 0.310 -3.197 10.864 1.00 97.31 106 PHE A CA 1
ATOM 836 C C . PHE A 1 106 ? -1.141 -3.581 10.555 1.00 97.31 106 PHE A C 1
ATOM 838 O O . PHE A 1 106 ? -2.069 -3.023 11.142 1.00 97.31 106 PHE A O 1
ATOM 845 N N . ARG A 1 107 ? -1.355 -4.582 9.693 1.00 97.19 107 ARG A N 1
ATOM 846 C CA . ARG A 1 107 ? -2.681 -5.153 9.429 1.00 97.19 107 ARG A CA 1
ATOM 847 C C . ARG A 1 107 ? -3.327 -5.657 10.719 1.00 97.19 107 ARG A C 1
ATOM 849 O O . ARG A 1 107 ? -4.460 -5.288 11.016 1.00 97.19 107 ARG A O 1
ATOM 856 N N . ASN A 1 108 ? -2.597 -6.445 11.509 1.00 95.56 108 ASN A N 1
ATOM 857 C CA . ASN A 1 108 ? -3.095 -6.976 12.781 1.00 95.56 108 ASN A CA 1
ATOM 858 C C . ASN A 1 108 ? -3.469 -5.854 13.763 1.00 95.56 108 ASN A C 1
ATOM 860 O O . ASN A 1 108 ? -4.466 -5.956 14.479 1.00 95.56 108 ASN A O 1
ATOM 864 N N . LEU A 1 109 ? -2.672 -4.785 13.813 1.00 94.75 109 LEU A N 1
ATOM 865 C CA . LEU A 1 109 ? -2.938 -3.609 14.634 1.00 94.75 109 LEU A CA 1
ATOM 866 C C . LEU A 1 109 ? -4.239 -2.915 14.215 1.00 94.75 109 LEU A C 1
ATOM 868 O O . LEU A 1 109 ? -5.049 -2.592 15.084 1.00 94.75 109 LEU A O 1
ATOM 872 N N . LEU A 1 110 ? -4.450 -2.707 12.912 1.00 93.81 110 LEU A N 1
ATOM 873 C CA . LEU A 1 110 ? -5.674 -2.113 12.369 1.00 93.81 110 LEU A CA 1
ATOM 874 C C . LEU A 1 110 ? -6.905 -2.961 12.713 1.00 93.81 110 LEU A C 1
ATOM 876 O O . LEU A 1 110 ? -7.859 -2.434 13.286 1.00 93.81 110 LEU A O 1
ATOM 880 N N . GLU A 1 111 ? -6.853 -4.271 12.440 1.00 93.25 111 GLU A N 1
ATOM 881 C CA . GLU A 1 111 ? -7.944 -5.213 12.739 1.00 93.25 111 GLU A CA 1
ATOM 882 C C . GLU A 1 111 ? -8.304 -5.189 14.238 1.00 93.25 111 GLU A C 1
ATOM 884 O O . GLU A 1 111 ? -9.472 -5.060 14.594 1.00 93.25 111 GLU A O 1
ATOM 889 N N . ARG A 1 112 ? -7.307 -5.235 15.135 1.00 90.88 112 ARG A N 1
ATOM 890 C CA . ARG A 1 112 ? -7.532 -5.269 16.595 1.00 90.88 112 ARG A CA 1
ATOM 891 C C . ARG A 1 112 ? -7.998 -3.941 17.185 1.00 90.88 112 ARG A C 1
ATOM 893 O O . ARG A 1 112 ? -8.757 -3.943 18.148 1.00 90.88 112 ARG A O 1
ATOM 900 N N . THR A 1 113 ? -7.484 -2.822 16.678 1.00 88.94 113 THR A N 1
ATOM 901 C CA . THR A 1 113 ? -7.718 -1.501 17.287 1.00 88.94 113 THR A CA 1
ATOM 902 C C . THR A 1 113 ? -9.026 -0.886 16.813 1.00 88.94 113 THR A C 1
ATOM 904 O O . THR A 1 113 ? -9.660 -0.147 17.563 1.00 88.94 1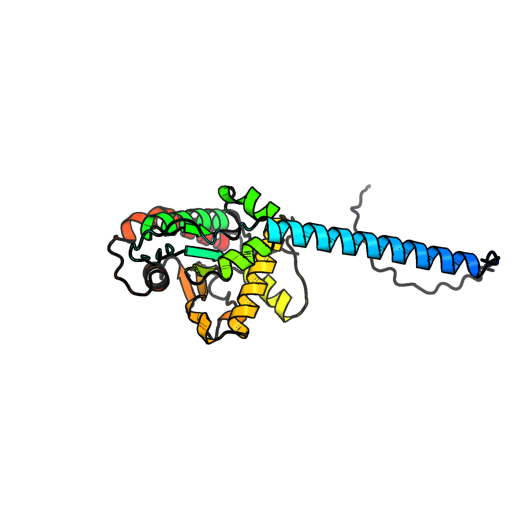13 THR A O 1
ATOM 907 N N . MET A 1 114 ? -9.418 -1.166 15.570 1.00 85.56 114 MET A N 1
ATOM 908 C CA . MET A 1 114 ? -10.554 -0.506 14.931 1.00 85.56 114 MET A CA 1
ATOM 909 C C . MET A 1 114 ? -11.748 -1.430 14.691 1.00 85.56 114 MET A C 1
ATOM 911 O O . MET A 1 114 ? -12.789 -0.930 14.279 1.00 85.56 114 MET A O 1
ATOM 915 N N . ASP A 1 115 ? -11.603 -2.739 14.930 1.00 86.75 115 ASP A N 1
ATOM 916 C CA . ASP A 1 115 ? -12.620 -3.750 14.602 1.00 86.75 115 ASP A CA 1
ATOM 917 C C . ASP A 1 115 ? -13.069 -3.655 13.128 1.00 86.75 115 ASP A C 1
ATOM 919 O O . ASP A 1 115 ? -14.248 -3.710 12.782 1.00 86.75 115 ASP A O 1
ATOM 923 N N . VAL A 1 116 ? -12.094 -3.430 12.238 1.00 90.19 116 VAL A N 1
ATOM 924 C CA . VAL A 1 116 ? -12.308 -3.279 10.792 1.00 90.19 116 VAL A CA 1
ATOM 925 C C . VAL A 1 116 ? -11.785 -4.481 10.034 1.00 90.19 116 VAL A C 1
ATOM 927 O O . VAL A 1 116 ? -10.767 -5.080 10.386 1.00 90.19 116 VAL A O 1
ATOM 930 N N . LYS A 1 117 ? -12.432 -4.776 8.908 1.00 93.00 117 LYS A N 1
ATOM 931 C CA . LYS A 1 117 ? -11.890 -5.715 7.931 1.00 93.00 117 LYS A CA 1
ATOM 932 C C . LYS A 1 117 ? -10.780 -5.025 7.142 1.00 93.00 117 LYS A C 1
ATOM 934 O O . LYS A 1 117 ? -11.032 -4.021 6.472 1.00 93.00 117 LYS A O 1
ATOM 939 N N . VAL A 1 118 ? -9.576 -5.589 7.191 1.00 95.69 118 VAL A N 1
ATOM 940 C CA . VAL A 1 118 ? -8.453 -5.138 6.366 1.00 95.69 118 VAL A CA 1
ATOM 941 C C . VAL A 1 118 ? -8.323 -6.042 5.137 1.00 95.69 118 VAL A C 1
ATOM 943 O O . VAL A 1 118 ? -8.327 -7.275 5.230 1.00 95.69 118 VAL A O 1
ATOM 946 N N . PHE A 1 119 ? -8.246 -5.415 3.968 1.00 95.75 119 PHE A N 1
ATOM 947 C CA . PHE A 1 119 ? -7.929 -6.038 2.691 1.00 95.75 119 PHE A CA 1
ATOM 948 C C . PHE A 1 119 ? -6.491 -5.705 2.347 1.00 95.75 119 PHE A C 1
ATOM 950 O O . PHE A 1 119 ? -6.142 -4.541 2.187 1.00 95.75 119 PHE A O 1
ATOM 957 N N . ASP A 1 120 ? -5.669 -6.734 2.255 1.00 95.69 120 ASP A N 1
ATOM 958 C CA . ASP A 1 120 ? -4.237 -6.637 2.034 1.00 95.69 120 ASP A CA 1
ATOM 959 C C . ASP A 1 120 ? -3.879 -7.602 0.901 1.00 95.69 120 ASP A C 1
ATOM 961 O O . ASP A 1 120 ? -4.267 -8.772 0.933 1.00 95.69 120 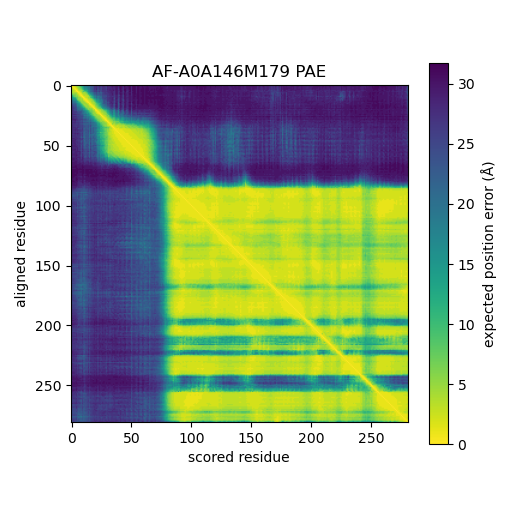ASP A O 1
ATOM 965 N N . ILE A 1 121 ? -3.180 -7.088 -0.114 1.00 94.00 121 ILE A N 1
ATOM 966 C CA . ILE A 1 121 ? -2.791 -7.828 -1.327 1.00 94.00 121 ILE A CA 1
ATOM 967 C C . ILE A 1 121 ? -1.827 -8.977 -0.997 1.00 94.00 121 ILE A C 1
ATOM 969 O O . ILE A 1 121 ? -1.727 -9.952 -1.738 1.00 94.00 121 ILE A O 1
ATOM 973 N N . TRP A 1 122 ? -1.140 -8.896 0.138 1.00 95.88 122 TRP A N 1
ATOM 974 C CA . TRP A 1 122 ? -0.166 -9.885 0.584 1.00 95.88 122 TRP A CA 1
ATOM 975 C C . TRP A 1 122 ? -0.719 -10.792 1.687 1.00 95.88 122 TRP A C 1
ATOM 977 O O . TRP A 1 122 ? 0.020 -11.579 2.275 1.00 95.88 122 TRP A O 1
ATOM 987 N N . ASP A 1 123 ? -2.022 -10.716 1.975 1.00 95.19 123 ASP A N 1
ATOM 988 C CA . ASP A 1 123 ? -2.683 -11.623 2.907 1.00 95.19 123 ASP A CA 1
ATOM 989 C C . ASP A 1 123 ? -2.936 -12.989 2.263 1.00 95.19 123 ASP A C 1
ATOM 991 O O . ASP A 1 123 ? -3.876 -13.169 1.484 1.00 95.19 123 ASP A O 1
ATOM 995 N N . ASP A 1 124 ? -2.130 -13.982 2.638 1.00 93.88 124 ASP A N 1
ATOM 996 C CA . ASP A 1 124 ? -2.267 -15.352 2.136 1.00 93.88 124 ASP A CA 1
ATOM 997 C C . ASP A 1 124 ? -3.654 -15.955 2.425 1.00 93.88 124 ASP A C 1
ATOM 999 O O . ASP A 1 124 ? -4.124 -16.798 1.660 1.00 93.88 124 ASP A O 1
ATOM 1003 N N . ARG A 1 125 ? -4.371 -15.470 3.456 1.00 93.75 125 ARG A N 1
ATOM 1004 C CA . ARG A 1 125 ? -5.755 -15.890 3.759 1.00 93.75 125 ARG A CA 1
ATOM 1005 C C . ARG A 1 125 ? -6.730 -15.577 2.618 1.00 93.75 125 ARG A C 1
ATOM 1007 O O . ARG A 1 125 ? -7.799 -16.175 2.555 1.00 93.75 125 ARG A O 1
ATOM 1014 N N . ARG A 1 126 ? -6.392 -14.620 1.747 1.00 90.00 126 ARG A N 1
ATOM 1015 C CA . ARG A 1 126 ? -7.230 -14.140 0.634 1.00 90.00 126 ARG A CA 1
ATOM 1016 C C . ARG A 1 126 ? -6.676 -14.509 -0.736 1.00 90.00 126 ARG A C 1
ATOM 1018 O O . ARG A 1 126 ? -7.230 -14.079 -1.746 1.00 90.00 126 ARG A O 1
ATOM 1025 N N . ARG A 1 127 ? -5.595 -15.288 -0.792 1.00 91.00 127 ARG A N 1
ATOM 1026 C CA . ARG A 1 127 ? -4.901 -15.590 -2.046 1.00 91.00 127 ARG A CA 1
ATOM 1027 C C . ARG A 1 127 ? -5.825 -16.205 -3.095 1.00 91.00 127 ARG A C 1
ATOM 1029 O O . ARG A 1 127 ? -5.864 -15.717 -4.215 1.00 91.00 127 ARG A O 1
ATOM 1036 N N . GLU A 1 128 ? -6.627 -17.195 -2.712 1.00 90.88 128 GLU A N 1
ATOM 1037 C CA . GLU A 1 128 ? -7.575 -17.843 -3.629 1.00 90.88 128 GLU A CA 1
ATOM 1038 C C . GLU A 1 128 ? -8.619 -16.861 -4.187 1.00 90.88 128 GLU A C 1
ATOM 1040 O O . GLU A 1 128 ? -8.969 -16.918 -5.364 1.00 90.88 128 GLU A O 1
ATOM 1045 N N . GLU A 1 129 ? -9.095 -15.926 -3.358 1.00 90.69 129 GLU A N 1
ATOM 1046 C CA . GLU A 1 129 ? -10.051 -14.891 -3.764 1.00 90.69 129 GLU A CA 1
ATOM 1047 C C . GLU A 1 129 ? -9.423 -13.923 -4.778 1.00 90.69 129 GLU A C 1
ATOM 1049 O O . GLU A 1 129 ? -10.068 -13.555 -5.763 1.00 90.69 129 GLU A O 1
ATOM 1054 N N . MET A 1 130 ? -8.168 -13.528 -4.550 1.00 90.69 130 MET A N 1
ATOM 1055 C CA . MET A 1 130 ? -7.413 -12.647 -5.440 1.00 90.69 130 MET A CA 1
ATOM 1056 C C . MET A 1 130 ? -7.065 -13.334 -6.758 1.00 90.69 130 MET A C 1
ATOM 1058 O O . MET A 1 130 ? -7.306 -12.756 -7.812 1.00 90.69 130 MET A O 1
ATOM 1062 N N . ASP A 1 131 ? -6.579 -14.573 -6.720 1.00 88.69 131 ASP A N 1
ATOM 1063 C CA . ASP A 1 131 ? -6.221 -15.330 -7.922 1.00 88.69 131 ASP A CA 1
ATOM 1064 C C . ASP A 1 131 ? -7.460 -15.602 -8.799 1.00 88.69 131 ASP A C 1
ATOM 1066 O O . ASP A 1 131 ? -7.381 -15.562 -10.027 1.00 88.69 131 ASP A O 1
ATOM 1070 N N . ALA A 1 132 ? -8.633 -15.815 -8.190 1.00 89.81 132 ALA A N 1
ATOM 1071 C CA . ALA A 1 132 ? -9.881 -16.036 -8.922 1.00 89.81 132 ALA A CA 1
ATOM 1072 C C . ALA A 1 132 ? -10.437 -14.769 -9.599 1.00 89.81 132 ALA A C 1
ATOM 1074 O O . ALA A 1 132 ? -11.068 -14.861 -10.654 1.00 89.81 132 ALA A O 1
ATOM 1075 N N . ASN A 1 133 ? -10.247 -13.596 -8.988 1.00 89.62 133 ASN A N 1
ATOM 1076 C CA . ASN A 1 133 ? -10.905 -12.352 -9.405 1.00 89.62 133 ASN A CA 1
ATOM 1077 C C . ASN A 1 133 ? -9.950 -11.320 -10.034 1.00 89.62 133 ASN A C 1
ATOM 1079 O O . ASN A 1 133 ? -10.409 -10.404 -10.721 1.00 89.62 133 ASN A O 1
ATOM 1083 N N . GLY A 1 134 ? -8.642 -11.440 -9.808 1.00 87.88 134 GLY A N 1
ATOM 1084 C CA . GLY A 1 134 ? -7.602 -10.545 -10.314 1.00 87.88 134 GLY A CA 1
ATOM 1085 C C . GLY A 1 134 ? -7.911 -9.067 -10.061 1.00 87.88 134 GLY A C 1
ATOM 1086 O O . GLY A 1 134 ? -8.238 -8.649 -8.951 1.00 87.88 134 GLY A O 1
ATOM 1087 N N . GLU A 1 135 ? -7.871 -8.261 -11.120 1.00 88.75 135 GLU A N 1
ATOM 1088 C CA . GLU A 1 135 ? -8.127 -6.814 -11.055 1.00 88.75 135 GLU A CA 1
ATOM 1089 C C . GLU A 1 135 ? -9.552 -6.451 -10.601 1.00 88.75 135 GLU A C 1
ATOM 1091 O O . GLU A 1 135 ? -9.783 -5.365 -10.066 1.00 88.75 135 GLU A O 1
ATOM 1096 N N . ILE A 1 136 ? -10.529 -7.350 -10.781 1.00 91.44 136 ILE A N 1
ATOM 1097 C CA . ILE A 1 136 ? -11.908 -7.111 -10.328 1.00 91.44 136 ILE A CA 1
ATOM 1098 C C . ILE A 1 136 ? -11.950 -7.058 -8.799 1.00 91.44 136 ILE A C 1
ATOM 1100 O O . ILE A 1 136 ? -12.679 -6.242 -8.233 1.00 91.44 136 ILE A O 1
ATOM 1104 N N . TRP A 1 137 ? -11.131 -7.871 -8.126 1.00 92.75 137 TRP A N 1
ATOM 1105 C CA . TRP A 1 137 ? -11.004 -7.836 -6.671 1.00 92.75 137 TRP A CA 1
ATOM 1106 C C . TRP A 1 137 ? -10.546 -6.458 -6.191 1.00 92.75 137 TRP A C 1
ATOM 1108 O O . TRP A 1 137 ? -11.157 -5.862 -5.305 1.00 92.75 137 TRP A O 1
ATOM 1118 N N . VAL A 1 138 ? -9.515 -5.912 -6.835 1.00 92.19 138 VAL A N 1
ATOM 1119 C CA . VAL A 1 138 ? -8.986 -4.574 -6.552 1.00 92.19 138 VAL A CA 1
ATOM 1120 C C . VAL A 1 138 ? -10.072 -3.519 -6.726 1.00 92.19 138 VAL A C 1
ATOM 1122 O O . VAL A 1 138 ? -10.314 -2.724 -5.818 1.00 92.19 138 VAL A O 1
ATOM 1125 N N . LEU A 1 139 ? -10.757 -3.522 -7.873 1.00 91.81 139 LEU A N 1
ATOM 1126 C CA . LEU A 1 139 ? -11.773 -2.519 -8.176 1.00 91.81 139 LEU A CA 1
ATOM 1127 C C . LEU A 1 139 ? -12.934 -2.561 -7.177 1.00 91.81 139 LEU A C 1
ATOM 1129 O O . LEU A 1 139 ? -13.377 -1.500 -6.736 1.00 91.81 139 LEU A O 1
ATOM 1133 N N . ASN A 1 140 ? -13.404 -3.755 -6.809 1.00 91.94 140 ASN A N 1
ATOM 1134 C CA . ASN A 1 140 ? -14.517 -3.925 -5.878 1.00 91.94 140 ASN A CA 1
ATOM 1135 C C . ASN A 1 140 ? -14.181 -3.368 -4.492 1.00 91.94 140 ASN A C 1
ATOM 1137 O O . ASN A 1 140 ? -14.956 -2.588 -3.942 1.00 91.94 140 ASN A O 1
ATOM 1141 N N . ASN A 1 141 ? -13.003 -3.701 -3.961 1.00 93.12 141 ASN A N 1
ATOM 1142 C CA . ASN A 1 141 ? -12.606 -3.253 -2.628 1.00 93.12 141 ASN A CA 1
ATOM 1143 C C . ASN A 1 141 ? -12.227 -1.761 -2.617 1.00 93.12 141 ASN A C 1
ATOM 1145 O O . ASN A 1 141 ? -12.655 -1.014 -1.743 1.00 93.12 141 ASN A O 1
ATOM 1149 N N . ILE A 1 142 ? -11.504 -1.266 -3.629 1.00 92.50 142 ILE A N 1
ATOM 1150 C CA . ILE A 1 142 ? -11.146 0.160 -3.705 1.00 92.50 142 ILE A CA 1
ATOM 1151 C C . ILE A 1 142 ? -12.368 1.036 -3.998 1.00 92.50 142 ILE A C 1
ATOM 1153 O O . ILE A 1 142 ? -12.394 2.184 -3.565 1.00 92.50 142 ILE A O 1
ATOM 1157 N N . SER A 1 143 ? -13.397 0.561 -4.701 1.00 90.06 143 SER A N 1
ATOM 1158 C CA . SER A 1 143 ? -14.554 1.405 -5.055 1.00 90.06 143 SER A CA 1
ATOM 1159 C C . SER A 1 143 ? -15.620 1.491 -3.962 1.00 90.06 143 SER A C 1
ATOM 1161 O O . SER A 1 143 ? -16.370 2.466 -3.960 1.00 90.06 143 SER A O 1
ATOM 1163 N N . ALA A 1 144 ? -15.664 0.540 -3.024 1.00 90.38 144 ALA A N 1
ATOM 1164 C CA . ALA A 1 144 ? -16.686 0.472 -1.976 1.00 90.38 144 ALA A CA 1
ATOM 1165 C C . ALA A 1 144 ? -16.716 1.731 -1.085 1.00 90.38 144 ALA A C 1
ATOM 1167 O O . ALA A 1 144 ? -15.675 2.202 -0.621 1.00 90.38 144 ALA A O 1
ATOM 1168 N N . GLU A 1 145 ? -17.895 2.311 -0.849 1.00 87.00 145 GLU A N 1
ATOM 1169 C CA . GLU A 1 145 ? -18.032 3.621 -0.183 1.00 87.00 145 GLU A CA 1
ATOM 1170 C C . GLU A 1 145 ? -17.521 3.626 1.266 1.00 87.00 145 GLU A C 1
ATOM 1172 O O . GLU A 1 145 ? -16.947 4.614 1.719 1.00 87.00 145 GLU A O 1
ATOM 1177 N N . ASN A 1 146 ? -17.660 2.500 1.963 1.00 89.25 146 ASN A N 1
ATOM 1178 C CA . ASN A 1 146 ? -17.199 2.274 3.334 1.00 89.25 146 ASN A CA 1
ATOM 1179 C C . ASN A 1 146 ? -15.705 1.908 3.453 1.00 89.25 146 ASN A C 1
ATOM 1181 O O . ASN A 1 146 ? -15.226 1.673 4.564 1.00 89.25 146 ASN A O 1
ATOM 1185 N N . THR A 1 147 ? -14.968 1.840 2.340 1.00 92.00 147 THR A N 1
ATOM 1186 C CA . THR A 1 147 ? -13.540 1.497 2.347 1.00 92.00 147 THR A CA 1
ATOM 1187 C C . THR A 1 147 ? -12.666 2.743 2.374 1.00 92.00 147 THR A C 1
ATOM 1189 O O . THR A 1 147 ? -12.787 3.598 1.498 1.00 92.00 147 THR A O 1
ATOM 1192 N N . GLN A 1 148 ? -11.742 2.810 3.331 1.00 92.94 148 GLN A N 1
ATOM 1193 C CA . GLN A 1 148 ? -10.602 3.731 3.336 1.00 92.94 148 GLN A CA 1
ATOM 1194 C C . GLN A 1 148 ? -9.389 3.055 2.698 1.00 92.94 148 GLN A C 1
ATOM 1196 O O . GLN A 1 148 ? -9.181 1.861 2.890 1.00 92.94 148 GLN A O 1
ATOM 1201 N N . VAL A 1 149 ? -8.576 3.793 1.946 1.00 94.19 149 VAL A N 1
ATOM 1202 C CA . VAL A 1 149 ? -7.396 3.252 1.259 1.00 94.19 149 VAL A CA 1
ATOM 1203 C C . VAL A 1 149 ? -6.139 3.831 1.892 1.00 94.19 149 VAL A C 1
ATOM 1205 O O . VAL A 1 149 ? -5.910 5.037 1.824 1.00 94.19 149 VAL A O 1
ATOM 1208 N N . VAL A 1 150 ? -5.308 2.968 2.469 1.00 95.25 150 VAL A N 1
ATOM 1209 C CA . VAL A 1 150 ? -3.989 3.331 2.992 1.00 95.25 150 VAL A CA 1
ATOM 1210 C C . VAL A 1 150 ? -2.938 2.871 1.992 1.00 95.25 150 VAL A C 1
ATOM 1212 O O . VAL A 1 150 ? -2.738 1.675 1.800 1.00 95.25 150 VAL A O 1
ATOM 1215 N N . VAL A 1 151 ? -2.270 3.826 1.352 1.00 95.62 151 VAL A N 1
ATOM 1216 C CA . VAL A 1 151 ? -1.176 3.579 0.411 1.00 95.62 151 VAL A CA 1
ATOM 1217 C C . VAL A 1 151 ? 0.150 3.769 1.136 1.00 95.62 151 VAL A C 1
ATOM 1219 O O . VAL A 1 151 ? 0.475 4.880 1.555 1.00 95.62 151 VAL A O 1
ATOM 1222 N N . MET A 1 152 ? 0.925 2.699 1.280 1.00 96.25 152 MET A N 1
ATOM 1223 C CA . MET A 1 152 ? 2.269 2.769 1.841 1.00 96.25 152 MET A CA 1
ATOM 1224 C C . MET A 1 152 ? 3.271 3.174 0.764 1.00 96.25 152 MET A C 1
ATOM 1226 O O . MET A 1 152 ? 3.520 2.435 -0.188 1.00 96.25 152 MET A O 1
ATOM 1230 N N . ALA A 1 153 ? 3.874 4.342 0.940 1.00 94.38 153 ALA A N 1
ATOM 1231 C CA . ALA A 1 153 ? 4.979 4.820 0.135 1.00 94.38 153 ALA A CA 1
ATOM 1232 C C . ALA A 1 153 ? 6.295 4.178 0.603 1.00 94.38 153 ALA A C 1
ATOM 1234 O O . ALA A 1 153 ? 6.787 4.435 1.705 1.00 94.38 153 ALA A O 1
ATOM 1235 N N . THR A 1 154 ? 6.871 3.370 -0.279 1.00 93.44 154 THR A N 1
ATOM 1236 C CA . THR A 1 154 ? 8.231 2.813 -0.218 1.00 93.44 154 THR A CA 1
ATOM 1237 C C . THR A 1 154 ? 9.031 3.231 -1.459 1.00 93.44 154 THR A C 1
ATOM 1239 O O . THR A 1 154 ? 8.420 3.682 -2.441 1.00 93.44 154 THR A O 1
ATOM 1242 N N . PRO A 1 155 ? 10.369 3.067 -1.475 1.00 92.62 155 PRO A N 1
ATOM 1243 C CA . PRO A 1 155 ? 11.161 3.345 -2.673 1.00 92.62 155 PRO A CA 1
ATOM 1244 C C . PRO A 1 155 ? 10.652 2.563 -3.888 1.00 92.62 155 PRO A C 1
ATOM 1246 O O . PRO A 1 155 ? 10.510 3.111 -4.979 1.00 92.62 155 PRO A O 1
ATOM 1249 N N . ILE A 1 156 ? 10.276 1.299 -3.680 1.00 94.69 156 ILE A N 1
ATOM 1250 C CA . ILE A 1 156 ? 9.753 0.424 -4.730 1.00 94.69 156 ILE A CA 1
ATOM 1251 C C . ILE A 1 156 ? 8.427 0.956 -5.285 1.00 94.69 156 ILE A C 1
ATOM 1253 O O . ILE A 1 156 ? 8.264 1.080 -6.499 1.00 94.69 156 ILE A O 1
ATOM 1257 N N . SER A 1 157 ? 7.488 1.346 -4.417 1.00 94.75 157 SER A N 1
ATOM 1258 C CA . SER A 1 157 ? 6.219 1.933 -4.873 1.00 94.75 157 SER A CA 1
ATOM 1259 C C . SER A 1 157 ? 6.425 3.218 -5.693 1.00 94.75 157 SER A C 1
ATOM 1261 O O . SER A 1 157 ? 5.716 3.443 -6.674 1.00 94.75 157 SER A O 1
ATOM 1263 N N . GLN A 1 158 ? 7.427 4.032 -5.337 1.00 93.62 158 GLN A N 1
ATOM 1264 C CA . GLN A 1 158 ? 7.768 5.255 -6.061 1.00 93.62 158 GLN A CA 1
ATOM 1265 C C . GLN A 1 158 ? 8.387 4.946 -7.428 1.00 93.62 158 GLN A C 1
ATOM 1267 O O . GLN A 1 158 ? 8.065 5.612 -8.411 1.00 93.62 158 GLN A O 1
ATOM 1272 N N . ILE A 1 159 ? 9.238 3.921 -7.519 1.00 94.44 159 ILE A N 1
ATOM 1273 C CA . ILE A 1 159 ? 9.785 3.446 -8.795 1.00 94.44 159 ILE A CA 1
ATOM 1274 C C . ILE A 1 159 ? 8.655 3.049 -9.750 1.00 94.44 159 ILE A C 1
ATOM 1276 O O . ILE A 1 159 ? 8.666 3.464 -10.910 1.00 94.44 159 ILE A O 1
ATOM 1280 N N . PHE A 1 160 ? 7.655 2.307 -9.269 1.00 95.50 160 PHE A N 1
ATOM 1281 C CA . PHE A 1 160 ? 6.514 1.918 -10.098 1.00 95.50 160 PHE A CA 1
ATOM 1282 C C . PHE A 1 160 ? 5.613 3.093 -10.473 1.00 95.50 160 PHE A C 1
ATOM 1284 O O . PHE A 1 160 ? 5.233 3.203 -11.639 1.00 95.50 160 PHE A O 1
ATOM 1291 N N . GLU A 1 161 ? 5.327 4.013 -9.545 1.00 94.44 161 GLU A N 1
ATOM 1292 C CA . GLU A 1 161 ? 4.612 5.252 -9.873 1.00 94.44 161 GLU A CA 1
ATOM 1293 C C . GLU A 1 161 ? 5.337 6.022 -10.987 1.00 94.44 161 GLU A C 1
ATOM 1295 O O . GLU A 1 161 ? 4.738 6.360 -12.010 1.00 94.44 161 GLU A O 1
ATOM 1300 N N . ASN A 1 162 ? 6.645 6.238 -10.838 1.00 93.19 162 ASN A N 1
ATOM 1301 C CA . ASN A 1 162 ? 7.464 6.90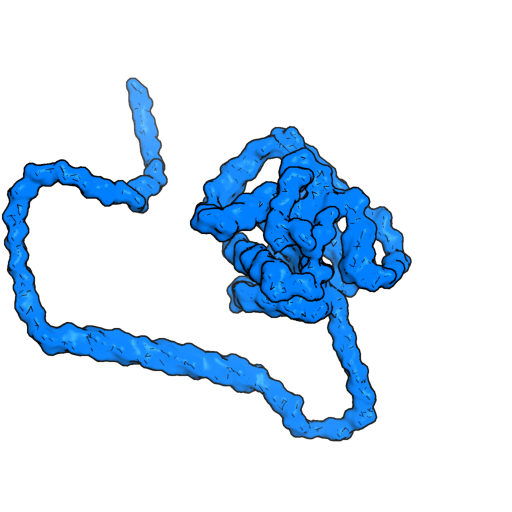8 -11.844 1.00 93.19 162 ASN A CA 1
ATOM 1302 C C . ASN A 1 162 ? 7.457 6.156 -13.180 1.00 93.19 162 ASN A C 1
ATOM 1304 O O . ASN A 1 162 ? 7.456 6.783 -14.243 1.00 93.19 162 ASN A O 1
ATOM 1308 N N . GLY A 1 163 ? 7.433 4.824 -13.148 1.00 92.50 163 GLY A N 1
ATOM 1309 C CA . GLY A 1 163 ? 7.310 3.993 -14.340 1.00 92.50 163 GLY A CA 1
ATOM 1310 C C . GLY A 1 163 ? 5.990 4.214 -15.080 1.00 92.50 163 GLY A C 1
ATOM 1311 O O . GLY A 1 163 ? 5.994 4.349 -16.305 1.00 92.50 163 GLY A O 1
ATOM 1312 N N . PHE A 1 164 ? 4.874 4.350 -14.355 1.00 91.31 164 PHE A N 1
ATOM 1313 C CA . PHE A 1 164 ? 3.582 4.709 -14.947 1.00 91.31 164 PHE A CA 1
ATOM 1314 C C . PHE A 1 164 ? 3.592 6.116 -15.549 1.00 91.31 164 PHE A C 1
ATOM 1316 O O . PHE A 1 164 ? 3.140 6.297 -16.678 1.00 91.31 164 PHE A O 1
ATOM 1323 N N . LEU A 1 165 ? 4.138 7.099 -14.828 1.00 89.69 165 LEU A N 1
ATOM 1324 C CA . LEU A 1 165 ? 4.155 8.500 -15.264 1.00 89.69 165 LEU A CA 1
ATOM 1325 C C . LEU A 1 165 ? 5.092 8.746 -16.457 1.00 89.69 165 LEU A C 1
ATOM 1327 O O . LEU A 1 165 ? 4.795 9.568 -17.320 1.00 89.69 165 LEU A O 1
ATOM 1331 N N . SER A 1 166 ? 6.223 8.040 -16.515 1.00 91.50 166 SER A N 1
ATOM 1332 C CA . SER A 1 166 ? 7.227 8.192 -17.579 1.00 91.50 166 SER A CA 1
ATOM 1333 C C . SER A 1 166 ? 7.042 7.232 -18.758 1.00 91.50 166 SER A C 1
ATOM 1335 O O . SER A 1 166 ? 7.730 7.369 -19.770 1.00 91.50 166 SER A O 1
ATOM 1337 N N . GLY A 1 167 ? 6.166 6.231 -18.628 1.00 89.25 167 GLY A N 1
ATOM 1338 C CA . GLY A 1 167 ? 6.007 5.144 -19.596 1.00 89.25 167 GLY A CA 1
ATOM 1339 C C . GLY A 1 167 ? 7.164 4.134 -19.618 1.00 89.25 167 GLY A C 1
ATOM 1340 O O . GLY A 1 167 ? 7.144 3.206 -20.427 1.00 89.25 167 GLY A O 1
ATOM 1341 N N . LYS A 1 168 ? 8.172 4.281 -18.744 1.00 88.56 168 LYS A N 1
ATOM 1342 C CA . LYS A 1 168 ? 9.294 3.340 -18.614 1.00 88.56 168 LYS A CA 1
ATOM 1343 C C . LYS A 1 168 ? 8.959 2.279 -17.576 1.00 88.56 168 LYS A C 1
ATOM 1345 O O . LYS A 1 168 ? 9.116 2.498 -16.378 1.00 88.56 168 LYS A O 1
ATOM 1350 N N . LYS A 1 169 ? 8.495 1.122 -18.042 1.00 84.69 169 LYS A N 1
ATOM 1351 C CA . LYS A 1 169 ? 8.163 0.000 -17.160 1.00 84.69 169 LYS A CA 1
ATOM 1352 C C . LYS A 1 169 ? 9.424 -0.547 -16.491 1.00 84.69 169 LYS A C 1
ATOM 1354 O O . LYS A 1 169 ? 10.422 -0.782 -17.165 1.00 84.69 169 LYS A O 1
ATOM 1359 N N . ARG A 1 170 ? 9.332 -0.762 -15.182 1.00 88.69 170 ARG A N 1
ATOM 1360 C CA . ARG A 1 170 ? 10.252 -1.583 -14.390 1.00 88.69 170 ARG A CA 1
ATOM 1361 C C . ARG A 1 170 ? 9.499 -2.790 -13.857 1.00 88.69 170 ARG A C 1
ATOM 1363 O O . ARG A 1 170 ? 8.266 -2.781 -13.862 1.00 88.69 170 ARG A O 1
ATOM 1370 N N . GLY A 1 171 ? 10.226 -3.807 -13.423 1.00 91.75 171 GLY A N 1
ATOM 1371 C CA . GLY A 1 171 ? 9.641 -5.032 -12.892 1.00 91.75 171 GLY A CA 1
ATOM 1372 C C . GLY A 1 171 ? 10.462 -5.590 -11.743 1.00 91.75 171 GLY A C 1
ATOM 1373 O O . GLY A 1 171 ? 11.624 -5.234 -11.566 1.00 91.75 171 GLY A O 1
ATOM 1374 N N . TYR A 1 172 ? 9.843 -6.476 -10.973 1.00 96.06 172 TYR A N 1
ATOM 1375 C CA . TYR A 1 172 ? 10.564 -7.294 -10.009 1.00 96.06 172 TYR A CA 1
ATOM 1376 C C . TYR A 1 172 ? 11.517 -8.251 -10.726 1.00 96.06 172 TYR A C 1
ATOM 1378 O O . TYR A 1 172 ? 11.176 -8.785 -11.784 1.00 96.06 172 TYR A O 1
ATOM 1386 N N . LEU A 1 173 ? 12.696 -8.480 -10.143 1.00 95.31 173 LEU A N 1
ATOM 1387 C CA . LEU A 1 173 ? 13.652 -9.476 -10.638 1.00 95.31 173 LEU A CA 1
ATOM 1388 C C . LEU A 1 173 ? 13.071 -10.893 -10.571 1.00 95.31 173 LEU A C 1
ATOM 1390 O O . LEU A 1 173 ? 13.235 -11.676 -11.504 1.00 95.31 173 LEU A O 1
ATOM 1394 N N . GLU A 1 174 ? 12.339 -11.189 -9.497 1.00 95.62 174 GLU A N 1
ATOM 1395 C CA . GLU A 1 174 ? 11.614 -12.445 -9.297 1.00 95.62 174 GLU A CA 1
ATOM 1396 C C . GLU A 1 174 ? 10.109 -12.162 -9.197 1.00 95.62 174 GLU A C 1
ATOM 1398 O O . GLU A 1 174 ? 9.641 -11.828 -8.108 1.00 95.62 174 GLU A O 1
ATOM 1403 N N . PRO A 1 175 ? 9.339 -12.240 -10.296 1.00 93.75 175 PRO A N 1
ATOM 1404 C CA . PRO A 1 175 ? 7.920 -11.882 -10.295 1.00 93.75 175 PRO A CA 1
ATOM 1405 C C . PRO A 1 175 ? 7.029 -12.828 -9.468 1.00 93.75 175 PRO A C 1
ATOM 1407 O O . PRO A 1 175 ? 7.172 -14.049 -9.531 1.00 93.75 175 PRO A O 1
ATOM 1410 N N . ASP A 1 176 ? 6.049 -12.260 -8.764 1.00 93.19 176 ASP A N 1
ATOM 1411 C CA . ASP A 1 176 ? 4.926 -12.933 -8.091 1.00 93.19 176 ASP A CA 1
ATOM 1412 C C . ASP A 1 176 ? 3.605 -12.479 -8.743 1.00 93.19 176 ASP A C 1
ATOM 1414 O O . ASP A 1 176 ? 3.473 -11.330 -9.162 1.00 93.19 176 ASP A O 1
ATOM 1418 N N . SER A 1 177 ? 2.595 -13.353 -8.824 1.00 90.38 177 SER A N 1
ATOM 1419 C CA . SER A 1 177 ? 1.303 -13.009 -9.446 1.00 90.38 177 SER A CA 1
ATOM 1420 C C . SER A 1 177 ? 0.593 -11.833 -8.765 1.00 90.38 177 SER A C 1
ATOM 1422 O O . SER A 1 177 ? -0.175 -11.113 -9.402 1.00 90.38 177 SER A O 1
ATOM 1424 N N . ARG A 1 178 ? 0.860 -11.601 -7.476 1.00 93.56 178 ARG A N 1
ATOM 1425 C CA . ARG A 1 178 ? 0.320 -10.469 -6.715 1.00 93.56 178 ARG A CA 1
ATOM 1426 C C . ARG A 1 178 ? 0.994 -9.145 -7.059 1.00 93.56 178 ARG A C 1
ATOM 1428 O O . ARG A 1 178 ? 0.402 -8.099 -6.797 1.00 93.56 178 ARG A O 1
ATOM 1435 N N . ASP A 1 179 ? 2.178 -9.162 -7.676 1.00 94.44 179 ASP A N 1
ATOM 1436 C CA . ASP A 1 179 ? 2.836 -7.937 -8.137 1.00 94.44 179 ASP A CA 1
ATOM 1437 C C . ASP A 1 179 ? 1.958 -7.225 -9.180 1.00 94.44 179 ASP A C 1
ATOM 1439 O O . ASP A 1 179 ? 1.752 -6.016 -9.093 1.00 94.44 179 ASP A O 1
ATOM 1443 N N . ASP A 1 180 ? 1.349 -7.971 -10.107 1.00 91.94 180 ASP A N 1
ATOM 1444 C CA . ASP A 1 180 ? 0.423 -7.415 -11.103 1.00 91.94 180 ASP A CA 1
ATOM 1445 C C . ASP A 1 180 ? -0.841 -6.834 -10.451 1.00 91.94 180 ASP A C 1
ATOM 1447 O O . ASP A 1 180 ? -1.330 -5.773 -10.850 1.00 91.94 180 ASP A O 1
ATOM 1451 N N . ILE A 1 181 ? -1.344 -7.487 -9.396 1.00 94.00 181 ILE A N 1
ATOM 1452 C CA . ILE A 1 181 ? -2.487 -7.001 -8.608 1.00 94.00 181 ILE A CA 1
ATOM 1453 C C . ILE A 1 181 ? -2.125 -5.683 -7.918 1.00 94.00 181 ILE A C 1
ATOM 1455 O O . ILE A 1 181 ? -2.897 -4.722 -7.978 1.00 94.00 181 ILE A O 1
ATOM 1459 N N . PHE A 1 182 ? -0.937 -5.606 -7.313 1.00 95.50 182 PHE A N 1
ATOM 1460 C CA . PHE A 1 18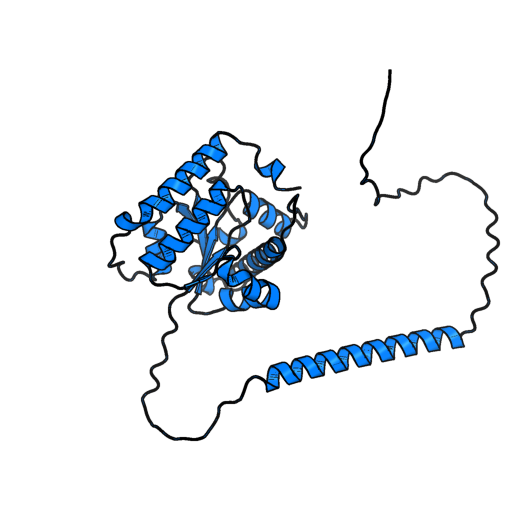2 ? -0.412 -4.378 -6.727 1.00 95.50 182 PHE A CA 1
ATOM 1461 C C . PHE A 1 182 ? -0.293 -3.258 -7.769 1.00 95.50 182 PHE A C 1
ATOM 1463 O O . PHE A 1 182 ? -0.790 -2.154 -7.538 1.00 95.50 182 PHE A O 1
ATOM 1470 N N . LEU A 1 183 ? 0.315 -3.530 -8.926 1.00 94.88 183 LEU A N 1
ATOM 1471 C CA . LEU A 1 183 ? 0.490 -2.545 -9.996 1.00 94.88 183 LEU A CA 1
ATOM 1472 C C . LEU A 1 183 ? -0.858 -2.030 -10.516 1.00 94.88 183 LEU A C 1
ATOM 1474 O O . LEU A 1 183 ? -1.035 -0.819 -10.688 1.00 94.88 183 LEU A O 1
ATOM 1478 N N . SER A 1 184 ? -1.827 -2.927 -10.706 1.00 93.62 184 SER A N 1
ATOM 1479 C CA . SER A 1 184 ? -3.190 -2.581 -11.120 1.00 93.62 184 SER A CA 1
ATOM 1480 C C . SER A 1 184 ? -3.911 -1.728 -10.067 1.00 93.62 184 SER A C 1
ATOM 1482 O O . SER A 1 184 ? -4.553 -0.721 -10.397 1.00 93.62 184 SER A O 1
ATOM 1484 N N . ALA A 1 185 ? -3.748 -2.060 -8.782 1.00 95.50 185 ALA A N 1
ATOM 1485 C CA . ALA A 1 185 ? -4.287 -1.294 -7.663 1.00 95.50 185 ALA A CA 1
ATOM 1486 C C . ALA A 1 185 ? -3.670 0.100 -7.558 1.00 95.50 185 ALA A C 1
ATOM 1488 O O . ALA A 1 185 ? -4.404 1.085 -7.461 1.00 95.50 185 ALA A O 1
ATOM 1489 N N . LEU A 1 186 ? -2.344 0.211 -7.655 1.00 95.44 186 LEU A N 1
ATOM 1490 C CA . LEU A 1 186 ? -1.640 1.490 -7.637 1.00 95.44 186 LEU A CA 1
ATOM 1491 C C . LEU A 1 186 ? -2.090 2.386 -8.794 1.00 95.44 186 LEU A C 1
ATOM 1493 O O . LEU A 1 186 ? -2.465 3.538 -8.570 1.00 95.44 186 LEU A O 1
ATOM 1497 N N . HIS A 1 187 ? -2.140 1.847 -10.012 1.00 93.19 187 HIS A N 1
ATOM 1498 C CA . HIS A 1 187 ? -2.623 2.579 -11.179 1.00 93.19 187 HIS A CA 1
ATOM 1499 C C . HIS A 1 187 ? -4.093 3.015 -11.026 1.00 93.19 187 HIS A C 1
ATOM 1501 O O . HIS A 1 187 ? -4.454 4.148 -11.358 1.00 93.19 187 HIS A O 1
ATOM 1507 N N . THR A 1 188 ? -4.945 2.153 -10.461 1.00 92.56 188 THR A N 1
ATOM 1508 C CA . THR A 1 188 ? -6.349 2.480 -10.171 1.00 92.56 188 THR A CA 1
ATOM 1509 C C . THR A 1 188 ? -6.468 3.613 -9.154 1.00 92.56 188 THR A C 1
ATOM 1511 O O . THR A 1 188 ? -7.206 4.567 -9.408 1.00 92.56 188 THR A O 1
ATOM 1514 N N . CYS A 1 189 ? -5.713 3.560 -8.053 1.00 92.12 189 CYS A N 1
ATOM 1515 C CA . CYS A 1 189 ? -5.663 4.620 -7.047 1.00 92.12 189 CYS A CA 1
ATOM 1516 C C . CYS A 1 189 ? -5.245 5.961 -7.662 1.00 92.12 189 CYS A C 1
ATOM 1518 O O . CYS A 1 189 ? -5.962 6.946 -7.493 1.00 92.12 189 CYS A O 1
ATOM 1520 N N . ILE A 1 190 ? -4.152 5.984 -8.435 1.00 91.50 190 ILE A N 1
ATOM 1521 C CA . ILE A 1 190 ? -3.649 7.186 -9.127 1.00 91.50 190 I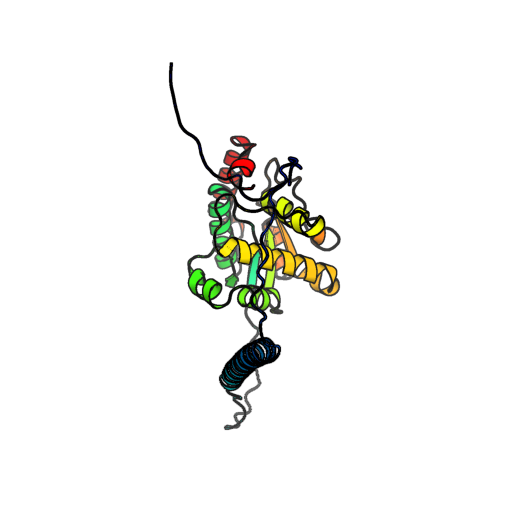LE A CA 1
ATOM 1522 C C . ILE A 1 190 ? -4.721 7.783 -10.049 1.00 91.50 190 ILE A C 1
ATOM 1524 O O . ILE A 1 190 ? -4.971 8.989 -10.051 1.00 91.50 190 ILE A O 1
ATOM 1528 N N . ARG A 1 191 ? -5.407 6.941 -10.830 1.00 89.75 191 ARG A N 1
ATOM 1529 C CA . ARG A 1 191 ? -6.471 7.403 -11.729 1.00 89.75 191 ARG A CA 1
ATOM 1530 C C . ARG A 1 191 ? -7.665 7.962 -10.957 1.00 89.75 191 ARG A C 1
ATOM 1532 O O . ARG A 1 191 ? -8.255 8.959 -11.378 1.00 89.75 191 ARG A O 1
ATOM 1539 N N . MET A 1 192 ? -8.053 7.327 -9.851 1.00 87.50 192 MET A N 1
ATOM 1540 C CA . MET A 1 192 ? -9.186 7.767 -9.035 1.00 87.50 192 MET A CA 1
ATOM 1541 C C . MET A 1 192 ? -8.910 9.100 -8.339 1.00 87.50 192 MET A C 1
ATOM 1543 O O . MET A 1 192 ? -9.782 9.967 -8.366 1.00 87.50 192 MET A O 1
ATOM 1547 N N . THR A 1 193 ? -7.711 9.302 -7.785 1.00 85.75 193 THR A N 1
ATOM 1548 C CA . THR A 1 193 ? -7.331 10.581 -7.161 1.00 85.75 193 THR A CA 1
ATOM 1549 C C . THR A 1 193 ? -7.259 11.719 -8.179 1.00 85.75 193 THR A C 1
ATOM 1551 O O . THR A 1 193 ? -7.681 12.832 -7.874 1.00 85.75 193 THR A O 1
ATOM 1554 N N . ALA A 1 194 ? -6.814 11.444 -9.410 1.00 83.75 194 ALA A N 1
ATOM 1555 C CA . ALA A 1 194 ? -6.763 12.438 -10.483 1.00 83.75 194 ALA A CA 1
ATOM 1556 C C . ALA A 1 194 ? -8.151 12.844 -11.021 1.00 83.75 194 ALA A C 1
ATOM 1558 O O . ALA A 1 194 ? -8.357 13.995 -11.401 1.00 83.75 194 ALA A O 1
ATOM 1559 N N . THR A 1 195 ? -9.106 11.909 -11.076 1.00 81.56 195 THR A N 1
ATOM 1560 C CA . THR A 1 195 ? -10.427 12.128 -11.705 1.00 81.56 195 THR A CA 1
ATOM 1561 C C . THR A 1 195 ? -11.522 12.545 -10.726 1.00 81.56 195 THR A C 1
ATOM 1563 O O . THR A 1 195 ? -12.470 13.217 -11.124 1.00 81.56 195 THR A O 1
ATOM 1566 N N . HIS A 1 196 ? -11.408 12.170 -9.451 1.00 74.75 196 HIS A N 1
ATOM 1567 C CA . HIS A 1 196 ? -12.435 12.394 -8.434 1.00 74.75 196 HIS A CA 1
ATOM 1568 C C . HIS A 1 196 ? -11.832 13.101 -7.217 1.00 74.75 196 HIS A C 1
ATOM 1570 O O . HIS A 1 196 ? -11.722 12.520 -6.137 1.00 74.75 196 HIS A O 1
ATOM 1576 N N . SER A 1 197 ? -11.455 14.374 -7.374 1.00 68.75 197 SER A N 1
ATOM 1577 C CA . SER A 1 197 ? -10.807 15.164 -6.312 1.00 68.75 197 SER A CA 1
ATOM 1578 C C . SER A 1 197 ? -11.639 15.269 -5.022 1.00 68.75 197 SER A C 1
ATOM 1580 O O . SER A 1 197 ? -11.097 15.385 -3.924 1.00 68.75 197 SER A O 1
ATOM 1582 N N . ASN A 1 198 ? -12.966 15.151 -5.126 1.00 69.12 198 ASN A N 1
ATOM 1583 C CA . ASN A 1 198 ? -13.886 15.076 -3.989 1.00 69.12 198 ASN A CA 1
ATOM 1584 C C . ASN A 1 198 ? -13.763 13.775 -3.171 1.00 69.12 198 ASN A C 1
ATOM 1586 O O . ASN A 1 198 ? -14.141 13.756 -2.001 1.00 69.12 198 ASN A O 1
ATOM 1590 N N . ARG A 1 199 ? -13.221 12.700 -3.754 1.00 70.69 199 ARG A N 1
ATOM 1591 C CA . ARG A 1 199 ? -12.993 11.403 -3.097 1.00 70.69 199 ARG A CA 1
ATOM 1592 C C . ARG A 1 199 ? -11.604 11.285 -2.475 1.00 70.69 199 ARG A C 1
ATOM 1594 O O . ARG A 1 199 ? -11.300 10.254 -1.891 1.00 70.69 199 ARG A O 1
ATOM 1601 N N . CYS A 1 200 ? -10.770 12.320 -2.528 1.00 71.06 200 CYS A N 1
ATOM 1602 C CA . CYS A 1 200 ? -9.394 12.236 -2.033 1.00 71.06 200 CYS A CA 1
ATOM 1603 C C . CYS A 1 200 ? -9.266 11.961 -0.537 1.00 71.06 200 CYS A C 1
ATOM 1605 O O . CYS A 1 200 ? -8.287 11.353 -0.125 1.00 71.06 200 CYS A O 1
ATOM 1607 N N . ARG A 1 201 ? -10.281 12.310 0.263 1.00 79.12 201 ARG A N 1
ATOM 1608 C CA . ARG A 1 201 ? -10.322 11.972 1.696 1.00 79.12 201 ARG A CA 1
ATOM 1609 C C . ARG A 1 201 ? -10.306 10.465 1.967 1.00 79.12 201 ARG A C 1
ATOM 1611 O O . ARG A 1 201 ? -9.927 10.062 3.053 1.00 79.12 201 ARG A O 1
ATOM 1618 N N . LYS A 1 202 ? -10.686 9.650 0.977 1.00 87.31 202 LYS A N 1
ATOM 1619 C CA . LYS A 1 202 ? -10.614 8.187 1.041 1.00 87.31 202 LYS 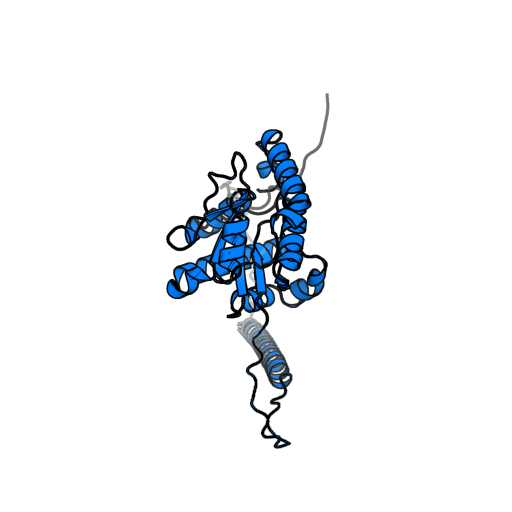A CA 1
ATOM 1620 C C . LYS A 1 202 ? -9.182 7.655 0.987 1.00 87.31 202 LYS A C 1
ATOM 1622 O O . LYS A 1 202 ? -8.927 6.551 1.456 1.00 87.31 202 LYS A O 1
ATOM 1627 N N . PHE A 1 203 ? -8.270 8.400 0.366 1.00 89.94 203 PHE A N 1
ATOM 1628 C CA . PHE A 1 203 ? -6.901 7.965 0.126 1.00 89.94 203 PHE A CA 1
ATOM 1629 C C . PHE A 1 203 ? -5.968 8.622 1.137 1.00 89.94 203 PHE A C 1
ATOM 1631 O O . PHE A 1 203 ? -5.868 9.846 1.226 1.00 89.94 203 PHE A O 1
ATOM 1638 N N . MET A 1 204 ? -5.256 7.793 1.884 1.00 91.38 204 MET A N 1
ATOM 1639 C CA . MET A 1 204 ? -4.275 8.200 2.879 1.00 91.38 204 MET A CA 1
ATOM 1640 C C . MET A 1 204 ? -2.928 7.650 2.450 1.00 91.38 204 MET A C 1
ATOM 1642 O O . MET A 1 204 ? -2.829 6.482 2.078 1.00 91.38 204 MET A O 1
ATOM 1646 N N . VAL A 1 205 ? -1.889 8.478 2.499 1.00 92.56 205 VAL A N 1
ATOM 1647 C CA . VAL A 1 205 ? -0.531 8.018 2.212 1.00 92.56 205 VAL A CA 1
ATOM 1648 C C . VAL A 1 205 ? 0.190 7.852 3.535 1.00 92.56 205 VAL A C 1
ATOM 1650 O O . VAL A 1 205 ? 0.224 8.769 4.350 1.00 92.56 205 VAL A O 1
ATOM 1653 N N . ALA A 1 206 ? 0.776 6.689 3.760 1.00 94.12 206 ALA A N 1
ATOM 1654 C CA . ALA A 1 206 ? 1.628 6.425 4.905 1.00 94.12 206 ALA A CA 1
ATOM 1655 C C . ALA A 1 206 ? 3.021 6.023 4.421 1.00 94.12 206 ALA A C 1
ATOM 1657 O O . ALA A 1 206 ? 3.192 5.568 3.299 1.00 94.12 206 ALA A O 1
ATOM 1658 N N . ARG A 1 207 ? 4.041 6.216 5.246 1.00 94.00 207 ARG A N 1
ATOM 1659 C CA . ARG A 1 207 ? 5.419 5.797 4.974 1.00 94.00 207 ARG A CA 1
ATOM 1660 C C . ARG A 1 207 ? 6.085 5.407 6.273 1.00 94.00 207 ARG A C 1
ATOM 1662 O O . ARG A 1 207 ? 5.720 5.934 7.320 1.00 94.00 207 ARG A O 1
ATOM 1669 N N . MET A 1 208 ? 7.080 4.537 6.216 1.00 94.00 208 MET A N 1
ATOM 1670 C CA . MET A 1 208 ? 7.908 4.266 7.388 1.00 94.00 208 MET A CA 1
ATOM 1671 C C . MET A 1 208 ? 8.839 5.452 7.653 1.00 94.00 208 MET A C 1
ATOM 1673 O O . MET A 1 208 ? 9.369 6.063 6.723 1.00 94.00 208 MET A O 1
ATOM 1677 N N . ASN A 1 209 ? 9.028 5.800 8.920 1.00 89.88 209 ASN A N 1
ATOM 1678 C CA . ASN A 1 209 ? 9.961 6.830 9.346 1.00 89.88 209 ASN A CA 1
ATOM 1679 C C . ASN A 1 209 ? 11.384 6.260 9.372 1.00 89.88 209 ASN A C 1
ATOM 1681 O O . ASN A 1 209 ? 11.914 5.964 10.434 1.00 89.88 209 ASN A O 1
ATOM 1685 N N . CYS A 1 210 ? 11.973 6.097 8.191 1.00 84.44 210 CYS A N 1
ATOM 1686 C CA . CYS A 1 210 ? 13.341 5.626 8.000 1.00 84.44 210 CYS A CA 1
ATOM 1687 C C . CYS A 1 210 ? 14.102 6.495 6.993 1.00 84.44 210 CYS A C 1
ATOM 1689 O O . CYS A 1 210 ? 13.515 7.213 6.174 1.00 84.44 210 CYS A O 1
ATOM 1691 N N . ILE A 1 211 ? 15.433 6.427 7.055 1.00 76.62 211 ILE A N 1
ATOM 1692 C CA . ILE A 1 211 ? 16.329 7.034 6.060 1.00 76.62 211 ILE A CA 1
ATOM 1693 C C . ILE A 1 211 ? 16.015 6.436 4.682 1.00 76.62 211 ILE A C 1
ATOM 1695 O O . ILE A 1 211 ? 15.765 5.238 4.577 1.00 76.62 211 ILE A O 1
ATOM 1699 N N . GLY A 1 212 ? 15.959 7.263 3.634 1.00 70.62 212 GLY A N 1
ATOM 1700 C CA . GLY A 1 212 ? 15.554 6.822 2.294 1.00 70.62 212 GLY A CA 1
ATOM 1701 C C . GLY A 1 212 ? 14.040 6.658 2.123 1.00 70.62 212 GLY A C 1
ATOM 1702 O O . GLY A 1 212 ? 13.542 6.655 1.005 1.00 70.62 212 GLY A O 1
ATOM 1703 N N . CYS A 1 213 ? 13.278 6.559 3.218 1.00 75.19 213 CYS A N 1
ATOM 1704 C CA . CYS A 1 213 ? 11.819 6.430 3.210 1.00 75.19 213 CYS A CA 1
ATOM 1705 C C . CYS A 1 213 ? 11.118 7.795 3.197 1.00 75.19 213 CYS A C 1
ATOM 1707 O O . CYS A 1 213 ? 10.053 7.965 2.603 1.00 75.19 213 CYS A O 1
ATOM 1709 N N . ASN A 1 214 ? 11.742 8.790 3.831 1.00 73.19 214 ASN A N 1
ATOM 1710 C CA . ASN A 1 214 ? 11.212 10.146 3.956 1.00 73.19 214 ASN A CA 1
ATOM 1711 C C . ASN A 1 214 ? 11.275 10.961 2.654 1.00 73.19 214 ASN A C 1
ATOM 1713 O O . ASN A 1 214 ? 10.513 11.922 2.508 1.00 73.19 214 ASN A O 1
ATOM 1717 N N . GLU A 1 215 ? 12.133 10.589 1.705 1.00 77.69 215 GLU A N 1
ATOM 1718 C CA . GLU A 1 215 ? 12.142 11.195 0.369 1.00 77.69 215 GLU A CA 1
ATOM 1719 C C . GLU A 1 215 ? 11.122 10.547 -0.578 1.00 77.69 215 GLU A C 1
ATOM 1721 O O . GLU A 1 215 ? 10.738 11.163 -1.577 1.00 77.69 215 GLU A O 1
ATOM 1726 N N . ASN A 1 216 ? 10.627 9.347 -0.246 1.00 76.88 216 ASN A N 1
ATOM 1727 C CA . ASN A 1 216 ? 9.626 8.672 -1.061 1.00 76.88 216 ASN A CA 1
ATOM 1728 C C . ASN A 1 216 ? 8.298 9.386 -0.911 1.00 76.88 216 ASN A C 1
ATOM 1730 O O . ASN A 1 216 ? 7.627 9.360 0.126 1.00 76.88 216 ASN A O 1
ATOM 1734 N N . ILE A 1 217 ? 7.937 10.057 -1.988 1.00 78.50 217 ILE A N 1
ATOM 1735 C CA . ILE A 1 217 ? 6.690 10.775 -2.111 1.00 78.50 217 ILE A CA 1
ATOM 1736 C C . ILE A 1 217 ? 6.041 10.258 -3.376 1.00 78.50 217 ILE A C 1
ATOM 1738 O O . ILE A 1 217 ? 6.597 10.425 -4.463 1.00 78.50 217 ILE A O 1
ATOM 1742 N N . LEU A 1 218 ? 4.858 9.671 -3.211 1.00 86.69 218 LEU A N 1
ATOM 1743 C CA . LEU A 1 218 ? 3.997 9.332 -4.329 1.00 86.69 218 LEU A CA 1
ATOM 1744 C C . LEU A 1 218 ? 3.352 10.623 -4.843 1.00 86.69 218 LEU A C 1
ATOM 1746 O O . LEU A 1 218 ? 2.429 11.182 -4.239 1.00 86.69 218 LEU A O 1
ATOM 1750 N N . THR A 1 219 ? 3.929 11.169 -5.907 1.00 85.00 219 THR A N 1
ATOM 1751 C CA . THR A 1 219 ? 3.630 12.516 -6.409 1.00 85.00 219 THR A CA 1
ATOM 1752 C C . THR A 1 219 ? 2.188 12.661 -6.880 1.00 85.00 219 THR A C 1
ATOM 1754 O O . THR A 1 219 ? 1.599 13.730 -6.707 1.00 85.00 219 THR A O 1
ATOM 1757 N N . SER A 1 220 ? 1.581 11.576 -7.359 1.00 84.75 220 SER A N 1
ATOM 1758 C CA . SER A 1 220 ? 0.192 11.541 -7.826 1.00 84.75 220 SER A CA 1
ATOM 1759 C C . SER A 1 220 ? -0.827 11.750 -6.703 1.00 84.75 220 SER A C 1
ATOM 1761 O O . SER A 1 220 ? -1.981 12.081 -6.965 1.00 84.75 220 SER A O 1
ATOM 1763 N N . PHE A 1 221 ? -0.415 11.581 -5.443 1.00 81.69 221 PHE A N 1
ATOM 1764 C CA . PHE A 1 221 ? -1.263 11.760 -4.259 1.00 81.69 221 PHE A CA 1
ATOM 1765 C C . PHE A 1 221 ? -1.005 13.099 -3.546 1.00 81.69 221 PHE A C 1
ATOM 1767 O O . PHE A 1 221 ? -1.804 13.545 -2.721 1.00 81.69 221 PHE A O 1
ATOM 1774 N N . LYS A 1 222 ? 0.102 13.774 -3.878 1.00 70.12 222 LYS A N 1
ATOM 1775 C CA . LYS A 1 222 ? 0.642 14.933 -3.154 1.00 70.12 222 LYS A CA 1
ATOM 1776 C C . LYS A 1 222 ? -0.297 16.146 -3.036 1.00 70.12 222 LYS A C 1
ATOM 1778 O O . LYS A 1 222 ? -0.301 16.750 -1.967 1.00 70.12 222 LYS A O 1
ATOM 1783 N N . PRO A 1 223 ? -1.089 16.540 -4.054 1.00 62.88 223 PRO A N 1
ATOM 1784 C CA . PRO A 1 223 ? -1.953 17.711 -3.906 1.00 62.88 223 PRO A CA 1
ATOM 1785 C C . PRO A 1 223 ? -3.192 17.460 -3.031 1.00 62.88 223 PRO A C 1
ATOM 1787 O O . PRO A 1 223 ? -3.914 18.409 -2.739 1.00 62.88 223 PRO A O 1
ATOM 1790 N N . LEU A 1 224 ? -3.479 16.209 -2.644 1.00 63.31 224 LEU A N 1
ATOM 1791 C CA . LEU A 1 224 ? -4.814 15.825 -2.178 1.00 63.31 224 LEU A CA 1
ATOM 1792 C C . LEU A 1 224 ? -4.838 14.934 -0.921 1.00 63.31 224 LEU A C 1
ATOM 1794 O O . LEU A 1 224 ? -5.900 14.808 -0.311 1.00 63.31 224 LEU A O 1
ATOM 1798 N N . CYS A 1 225 ? -3.706 14.350 -0.511 1.00 71.81 225 CYS A N 1
ATOM 1799 C CA . CYS A 1 225 ? -3.642 13.383 0.589 1.00 71.81 225 CYS A CA 1
ATOM 1800 C C . CYS A 1 225 ? -2.678 13.814 1.706 1.00 71.81 225 CYS A C 1
ATOM 1802 O O . CYS A 1 225 ? -1.571 14.293 1.455 1.00 71.81 225 CYS A O 1
ATOM 1804 N N . THR A 1 226 ? -3.076 13.585 2.960 1.00 80.81 226 THR A N 1
ATOM 1805 C CA . THR A 1 226 ? -2.183 13.703 4.122 1.00 80.81 226 THR A CA 1
ATOM 1806 C C . THR A 1 226 ? -1.174 12.554 4.118 1.00 80.81 226 THR A C 1
ATOM 1808 O O . THR A 1 226 ? -1.557 11.400 3.918 1.00 80.81 226 THR A O 1
ATOM 1811 N N . ILE A 1 227 ? 0.105 12.876 4.347 1.00 88.50 227 ILE A N 1
ATOM 1812 C CA . ILE A 1 227 ? 1.194 11.896 4.453 1.00 88.50 227 ILE A CA 1
ATOM 1813 C C . ILE A 1 227 ? 1.500 11.633 5.933 1.00 88.50 227 ILE A C 1
ATOM 1815 O O . ILE A 1 227 ? 1.865 12.549 6.672 1.00 88.50 227 ILE A O 1
ATOM 1819 N N . TYR A 1 228 ? 1.391 10.377 6.357 1.00 91.81 228 TYR A N 1
ATOM 1820 C CA . TYR A 1 228 ? 1.676 9.913 7.715 1.00 91.81 228 TYR A CA 1
ATOM 1821 C C . TYR A 1 228 ? 3.037 9.213 7.771 1.00 91.81 228 TYR A C 1
ATOM 1823 O O . TYR A 1 228 ? 3.291 8.296 6.999 1.00 91.81 228 TYR A O 1
ATOM 1831 N N . SER A 1 229 ? 3.907 9.605 8.702 1.00 93.06 229 SER A N 1
ATOM 1832 C CA . SER A 1 229 ? 5.170 8.910 8.966 1.00 93.06 229 SER A CA 1
ATOM 1833 C C . SER A 1 229 ? 4.956 7.939 10.124 1.00 93.06 229 SER A C 1
ATOM 1835 O O . SER A 1 229 ? 4.726 8.373 11.247 1.00 93.06 229 SER A O 1
ATOM 1837 N N . LEU A 1 230 ? 5.002 6.637 9.869 1.00 94.38 230 LEU A N 1
ATOM 1838 C CA . LEU A 1 230 ? 4.796 5.581 10.855 1.00 94.38 230 LEU A CA 1
ATOM 1839 C C . LEU A 1 230 ? 6.126 5.139 11.485 1.00 94.38 230 LEU A C 1
ATOM 1841 O O . LEU A 1 230 ? 7.136 5.102 10.789 1.00 94.38 230 LEU A O 1
ATOM 1845 N N . PRO A 1 231 ? 6.149 4.794 12.783 1.00 93.12 231 PRO A N 1
ATOM 1846 C CA . PRO A 1 231 ? 5.006 4.769 13.701 1.00 93.12 231 PRO A CA 1
ATOM 1847 C C . PRO A 1 231 ? 4.635 6.137 14.322 1.00 93.12 231 PRO A C 1
ATOM 1849 O O . PRO A 1 231 ? 3.627 6.237 15.009 1.00 93.12 231 PRO A O 1
ATOM 1852 N N . ILE A 1 232 ? 5.393 7.212 14.068 1.00 91.38 232 ILE A N 1
ATOM 1853 C CA . ILE A 1 232 ? 5.235 8.525 14.738 1.00 91.38 232 ILE A CA 1
ATOM 1854 C C . ILE A 1 232 ? 3.807 9.095 14.641 1.00 91.38 232 ILE A C 1
ATOM 1856 O O . ILE A 1 232 ? 3.260 9.586 15.624 1.00 91.38 232 ILE A O 1
ATOM 1860 N N . HIS A 1 233 ? 3.193 9.045 13.459 1.00 93.12 233 HIS A N 1
ATOM 1861 C CA . HIS A 1 233 ? 1.860 9.588 13.195 1.00 93.12 233 HIS A CA 1
ATOM 1862 C C . HIS A 1 233 ? 0.761 8.516 13.221 1.00 93.12 233 HIS A C 1
ATOM 1864 O O . HIS A 1 233 ? -0.307 8.735 12.648 1.00 93.12 233 HIS A O 1
ATOM 1870 N N . LEU A 1 234 ? 1.003 7.369 13.863 1.00 92.56 234 LEU A N 1
ATOM 1871 C CA . LEU A 1 234 ? 0.052 6.259 13.903 1.00 92.56 234 LEU A CA 1
ATOM 1872 C C . LEU A 1 234 ? -1.312 6.687 14.462 1.00 92.56 234 LEU A C 1
ATOM 1874 O O . LEU A 1 234 ? -2.323 6.485 13.798 1.00 92.56 234 LEU A O 1
ATOM 1878 N N . ASP A 1 235 ? -1.345 7.363 15.612 1.00 89.69 235 ASP A N 1
ATOM 1879 C CA . ASP A 1 235 ? -2.597 7.835 16.225 1.00 89.69 235 ASP A CA 1
ATOM 1880 C C . ASP A 1 235 ? -3.404 8.754 15.294 1.00 89.69 235 ASP A C 1
ATOM 1882 O O . ASP A 1 235 ? -4.635 8.680 15.227 1.00 89.69 235 ASP A O 1
ATOM 1886 N N . HIS A 1 236 ? -2.708 9.603 14.533 1.00 89.94 236 HIS A N 1
ATOM 1887 C CA . HIS A 1 236 ? -3.332 10.518 13.582 1.00 89.94 236 HIS A CA 1
ATOM 1888 C C . HIS A 1 236 ? -3.901 9.768 12.374 1.00 89.94 236 HIS A C 1
ATOM 1890 O O . HIS A 1 236 ? -4.984 10.114 11.902 1.00 89.94 236 HIS A O 1
ATOM 1896 N N . LEU A 1 237 ? -3.196 8.740 11.889 1.00 91.56 237 LEU A N 1
ATOM 1897 C CA . LEU A 1 237 ? -3.681 7.877 10.815 1.00 91.56 237 LEU A CA 1
ATOM 1898 C C . LEU A 1 237 ? -4.929 7.109 11.263 1.00 91.56 237 LEU A C 1
ATOM 1900 O O . LEU A 1 237 ? -5.947 7.162 10.580 1.00 91.56 237 LEU A O 1
ATOM 1904 N N . LEU A 1 238 ? -4.892 6.464 12.433 1.00 91.00 238 LEU A N 1
ATOM 1905 C CA . LEU A 1 238 ? -6.037 5.720 12.971 1.00 91.00 238 LEU A CA 1
ATOM 1906 C C . LEU A 1 238 ? -7.256 6.628 13.176 1.00 91.00 238 LEU A C 1
ATOM 1908 O O . LEU A 1 238 ? -8.375 6.270 12.807 1.00 91.00 238 LEU A O 1
ATOM 1912 N N . SER A 1 239 ? -7.038 7.837 13.696 1.00 87.25 239 SER A N 1
ATOM 1913 C CA . SER A 1 239 ? -8.099 8.836 13.867 1.00 87.25 239 SER A CA 1
ATOM 1914 C C . SER A 1 239 ? -8.701 9.295 12.534 1.00 87.25 239 SER A C 1
ATOM 1916 O O . SER A 1 239 ? -9.904 9.564 12.464 1.00 87.25 239 SER A O 1
ATOM 1918 N N . HIS A 1 240 ? -7.887 9.377 11.473 1.00 87.31 240 HIS A N 1
ATOM 1919 C CA . HIS A 1 240 ? -8.357 9.708 10.127 1.00 87.31 240 HIS A CA 1
ATOM 1920 C C . HIS A 1 240 ? -9.192 8.568 9.538 1.00 87.31 240 HIS A C 1
ATOM 1922 O O . HIS A 1 240 ? -10.305 8.816 9.081 1.00 87.31 240 HIS A O 1
ATOM 1928 N N . ILE A 1 241 ? -8.723 7.319 9.633 1.00 88.50 241 ILE A N 1
ATOM 1929 C CA . ILE A 1 241 ? -9.478 6.140 9.173 1.00 88.50 241 ILE A CA 1
ATOM 1930 C C . ILE A 1 241 ? -10.840 6.059 9.883 1.00 88.50 241 ILE A C 1
ATOM 1932 O O . ILE A 1 241 ? -11.853 5.745 9.262 1.00 88.50 241 ILE A O 1
ATOM 1936 N N . HIS A 1 242 ? -10.891 6.402 11.172 1.00 83.44 242 HIS A N 1
ATOM 1937 C CA . HIS A 1 242 ? -12.106 6.339 11.985 1.00 83.44 242 HIS A CA 1
ATOM 1938 C C . HIS A 1 242 ? -13.039 7.566 11.839 1.00 83.44 242 HIS A C 1
ATOM 1940 O O . HIS A 1 242 ? -14.007 7.703 12.592 1.00 83.44 242 HIS A O 1
ATOM 1946 N N . ASN A 1 243 ? -12.776 8.473 10.884 1.00 72.31 243 ASN A N 1
ATOM 1947 C CA . ASN A 1 243 ? -13.587 9.671 10.619 1.00 72.31 243 ASN A CA 1
ATOM 1948 C C . ASN A 1 243 ? -13.890 10.504 11.887 1.00 72.31 243 ASN A C 1
ATOM 1950 O O . ASN A 1 243 ? -15.030 10.900 12.135 1.00 72.31 243 ASN A O 1
ATOM 1954 N N . SER A 1 244 ? -12.865 10.766 12.710 1.00 52.56 244 SER A N 1
ATOM 1955 C CA . SER A 1 244 ? -12.928 11.668 13.878 1.00 52.56 244 SER A CA 1
ATOM 1956 C C . SER A 1 244 ? -13.835 11.243 15.045 1.00 52.56 244 SER A C 1
ATOM 1958 O O . SER A 1 244 ? -14.047 12.037 15.964 1.00 52.56 244 SER A O 1
ATOM 1960 N N . ARG A 1 245 ? -14.337 10.001 15.090 1.00 54.50 245 ARG A N 1
ATOM 1961 C CA . ARG A 1 245 ? -14.894 9.459 16.342 1.00 54.50 245 ARG A CA 1
ATOM 1962 C C . ARG A 1 245 ? -13.735 9.143 17.299 1.00 54.50 245 ARG A C 1
ATOM 1964 O O . ARG A 1 245 ? -12.795 8.475 16.863 1.00 54.50 245 ARG A O 1
ATOM 1971 N N . PRO A 1 246 ? -13.773 9.588 18.568 1.00 51.12 246 PRO A N 1
ATOM 1972 C CA . PRO A 1 246 ? -12.686 9.340 19.510 1.00 51.12 246 PRO A CA 1
ATOM 1973 C C . PRO A 1 246 ? -12.452 7.832 19.654 1.00 51.12 246 PRO A C 1
ATOM 1975 O O . PRO A 1 246 ? -13.378 7.091 19.989 1.00 51.12 246 PRO A O 1
ATOM 1978 N N . LEU A 1 247 ? -11.224 7.384 19.373 1.00 59.75 247 LEU A N 1
ATOM 1979 C CA . LEU A 1 247 ? -10.785 6.015 19.638 1.00 59.75 247 LEU A CA 1
ATOM 1980 C C . LEU A 1 247 ? -10.936 5.759 21.142 1.00 59.75 247 LEU A C 1
ATOM 1982 O O . LEU A 1 247 ? -10.222 6.342 21.952 1.00 59.75 247 LEU A O 1
ATOM 1986 N N . GLN A 1 248 ? -11.883 4.901 21.526 1.00 53.28 248 GLN A N 1
ATOM 1987 C CA . GLN A 1 248 ? -12.109 4.539 22.934 1.00 53.28 248 GLN A CA 1
ATOM 1988 C C . GLN A 1 248 ? -11.088 3.512 23.457 1.00 53.28 248 GLN A C 1
ATOM 1990 O O . GLN A 1 248 ? -11.182 3.062 24.597 1.00 53.28 248 GLN A O 1
ATOM 1995 N N . ILE A 1 249 ? -10.101 3.135 22.642 1.00 55.31 249 ILE A N 1
ATOM 1996 C CA . ILE A 1 249 ? -9.147 2.066 22.930 1.00 55.31 249 ILE A CA 1
ATOM 1997 C C . ILE A 1 249 ? -7.737 2.657 22.904 1.00 55.31 249 ILE A C 1
ATOM 1999 O O . ILE A 1 249 ? -7.349 3.319 21.944 1.00 55.31 249 ILE A O 1
ATOM 2003 N N . GLY A 1 250 ? -6.968 2.430 23.972 1.00 59.22 250 GLY A N 1
ATOM 2004 C CA . GLY A 1 250 ? -5.592 2.910 24.089 1.00 59.22 250 GLY A CA 1
ATOM 2005 C C . GLY A 1 250 ? -4.684 2.282 23.032 1.00 59.22 250 GLY A C 1
ATOM 2006 O O . GLY A 1 250 ? -4.182 1.177 23.236 1.00 59.22 250 GLY A O 1
ATOM 2007 N N . VAL A 1 251 ? -4.454 3.002 21.931 1.00 60.38 251 VAL A N 1
ATOM 2008 C CA . VAL A 1 251 ? -3.580 2.614 20.805 1.00 60.38 251 VAL A CA 1
ATOM 2009 C C . VAL A 1 251 ? -2.189 2.185 21.291 1.00 60.38 251 VAL A C 1
ATOM 2011 O O . VAL A 1 251 ? -1.650 1.179 20.827 1.00 60.38 251 VAL A O 1
ATOM 2014 N N . GLN A 1 252 ? -1.669 2.855 22.327 1.00 61.31 252 GLN A N 1
ATOM 2015 C CA . GLN A 1 252 ? -0.387 2.529 22.965 1.00 61.31 252 GLN A CA 1
ATOM 2016 C C . GLN A 1 252 ? -0.272 1.066 23.426 1.00 61.31 252 GLN A C 1
ATOM 2018 O O . GLN A 1 252 ? 0.831 0.530 23.495 1.00 61.31 252 GLN A O 1
ATOM 2023 N N . ARG A 1 253 ? -1.390 0.390 23.733 1.00 62.34 253 ARG A N 1
ATOM 2024 C CA . ARG A 1 253 ? -1.374 -1.002 24.206 1.00 62.34 253 ARG A CA 1
ATOM 2025 C C . ARG A 1 253 ? -1.065 -2.007 23.093 1.00 62.34 253 ARG A C 1
ATOM 2027 O O . ARG A 1 253 ? -0.557 -3.086 23.389 1.00 62.34 253 ARG A O 1
ATOM 2034 N N . TYR A 1 254 ? -1.370 -1.671 21.841 1.00 67.12 254 TYR A N 1
ATOM 2035 C CA . TYR A 1 254 ? -1.295 -2.604 20.711 1.00 67.12 254 TYR A CA 1
ATOM 2036 C C . TYR A 1 254 ? -0.176 -2.281 19.724 1.00 67.12 254 TYR A C 1
ATOM 2038 O O . TYR A 1 254 ? 0.173 -3.132 18.913 1.00 67.12 254 TYR A O 1
ATOM 2046 N N . GLU A 1 255 ? 0.421 -1.095 19.815 1.00 81.12 255 GLU A N 1
ATOM 2047 C CA . GLU A 1 255 ? 1.475 -0.649 18.904 1.00 81.12 255 GLU A CA 1
ATOM 2048 C C . GLU A 1 255 ? 2.793 -1.434 19.053 1.00 81.12 255 GLU A C 1
ATOM 2050 O O . GLU A 1 255 ? 3.547 -1.547 18.089 1.00 81.12 255 GLU A O 1
ATOM 2055 N N . GLY A 1 256 ? 3.069 -2.010 20.230 1.00 88.50 256 GLY A N 1
ATOM 2056 C CA . GLY A 1 256 ? 4.358 -2.640 20.559 1.00 88.50 256 GLY A CA 1
ATOM 2057 C C . GLY A 1 256 ? 4.921 -3.588 19.483 1.00 88.50 256 GLY A C 1
ATOM 2058 O O . GLY A 1 256 ? 6.057 -3.382 19.053 1.00 88.50 256 GLY A O 1
ATOM 2059 N N . PRO A 1 257 ? 4.158 -4.594 19.006 1.00 93.94 257 PRO A N 1
ATOM 2060 C CA . PRO A 1 257 ? 4.606 -5.497 17.943 1.00 93.94 257 PRO A CA 1
ATOM 2061 C C . PRO A 1 257 ? 4.911 -4.790 16.617 1.00 93.94 257 PRO A C 1
ATOM 2063 O O . PRO A 1 257 ? 5.971 -5.018 16.034 1.00 93.94 257 PRO A O 1
ATOM 2066 N N . PHE A 1 258 ? 4.024 -3.893 16.170 1.00 95.56 258 PHE A N 1
ATOM 2067 C CA . PHE A 1 258 ? 4.213 -3.136 14.932 1.00 95.56 258 PHE A CA 1
ATOM 2068 C C . PHE A 1 258 ? 5.444 -2.230 15.008 1.00 95.56 258 PHE A C 1
ATOM 2070 O O . PHE A 1 258 ? 6.291 -2.265 14.119 1.00 95.56 258 PHE A O 1
ATOM 2077 N N . ARG A 1 259 ? 5.589 -1.467 16.098 1.00 95.19 259 ARG A N 1
ATOM 2078 C CA . ARG A 1 259 ? 6.737 -0.582 16.321 1.00 95.19 259 ARG A CA 1
ATOM 2079 C C . ARG A 1 259 ? 8.053 -1.351 16.304 1.00 95.19 259 ARG A C 1
ATOM 2081 O O . ARG A 1 259 ? 8.977 -0.932 15.619 1.00 95.19 259 ARG A O 1
ATOM 2088 N N . LYS A 1 260 ? 8.112 -2.509 16.968 1.00 95.94 260 LYS A N 1
ATOM 2089 C CA . LYS A 1 260 ? 9.300 -3.371 16.943 1.00 95.94 260 LYS A CA 1
ATOM 2090 C C . LYS A 1 260 ? 9.663 -3.801 15.516 1.00 95.94 260 LYS A C 1
ATOM 2092 O O . LYS A 1 260 ? 10.827 -3.732 15.137 1.00 95.94 260 LYS A O 1
ATOM 2097 N N . LYS A 1 261 ? 8.683 -4.222 14.709 1.00 97.38 261 LYS A N 1
ATOM 2098 C CA . LYS A 1 261 ? 8.929 -4.598 13.307 1.00 97.38 261 LYS A CA 1
ATOM 2099 C C . LYS A 1 261 ? 9.325 -3.408 12.429 1.00 97.38 261 LYS A C 1
ATOM 2101 O O . LYS A 1 261 ? 10.191 -3.555 11.573 1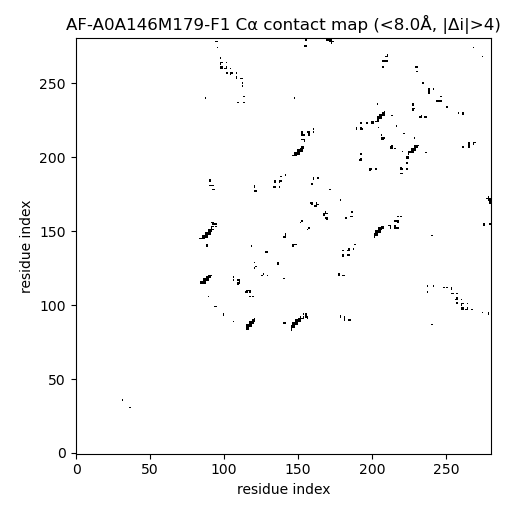.00 97.38 261 LYS A O 1
ATOM 2106 N N . ALA A 1 262 ? 8.765 -2.226 12.676 1.00 95.25 262 ALA A N 1
ATOM 2107 C CA . ALA A 1 262 ? 9.182 -0.999 12.001 1.00 95.25 262 ALA A CA 1
ATOM 2108 C C . ALA A 1 262 ? 10.645 -0.632 12.325 1.00 95.25 262 ALA A C 1
ATOM 2110 O O . ALA A 1 262 ? 11.392 -0.267 11.421 1.00 95.25 262 ALA A O 1
ATOM 2111 N N . GLU A 1 263 ? 11.079 -0.798 13.578 1.00 95.25 263 GLU A N 1
ATOM 2112 C CA . GLU A 1 263 ? 12.476 -0.605 14.001 1.00 95.25 263 GLU A CA 1
ATOM 2113 C C . GLU A 1 263 ? 13.422 -1.653 13.380 1.00 95.25 263 GLU A C 1
ATOM 2115 O O . GLU A 1 263 ? 14.535 -1.325 12.965 1.00 95.25 263 GLU A O 1
ATOM 2120 N N . GLU A 1 264 ? 12.990 -2.917 13.267 1.00 96.25 264 GLU A N 1
ATOM 2121 C CA . GLU A 1 264 ? 13.737 -3.968 12.555 1.00 96.25 264 GLU A CA 1
ATOM 2122 C C . GLU A 1 264 ? 13.938 -3.608 11.074 1.00 96.25 264 GLU A C 1
ATOM 2124 O O . GLU A 1 264 ? 15.047 -3.747 10.550 1.00 96.25 264 GLU A O 1
ATOM 2129 N N . PHE A 1 265 ? 12.895 -3.096 10.414 1.00 95.94 265 PHE A N 1
ATOM 2130 C CA . PHE A 1 265 ? 12.980 -2.603 9.040 1.00 95.94 265 PHE A CA 1
ATOM 2131 C C . PHE A 1 265 ? 13.909 -1.388 8.914 1.00 95.94 265 PHE A C 1
ATOM 2133 O O . PHE A 1 265 ? 14.791 -1.385 8.056 1.00 95.94 265 PHE A O 1
ATOM 2140 N N . GLU A 1 266 ? 13.783 -0.387 9.788 1.00 94.44 266 GLU A N 1
ATOM 2141 C CA . GLU A 1 266 ? 14.666 0.787 9.791 1.00 94.44 266 GLU A CA 1
ATOM 2142 C C . GLU A 1 266 ? 16.138 0.380 9.939 1.00 94.44 266 GLU A C 1
ATOM 2144 O O . GLU A 1 266 ? 17.002 0.830 9.178 1.00 94.44 266 GLU A O 1
ATOM 2149 N N . LYS A 1 267 ? 16.424 -0.539 10.868 1.00 95.62 267 LYS A N 1
ATOM 2150 C CA . LYS A 1 267 ? 17.764 -1.093 11.052 1.00 95.62 267 LYS A CA 1
ATOM 2151 C C . LYS A 1 267 ? 18.254 -1.792 9.784 1.00 95.62 267 LYS A C 1
ATOM 2153 O O . LYS A 1 267 ? 19.393 -1.556 9.380 1.00 95.62 267 LYS A O 1
ATOM 2158 N N . TYR A 1 268 ? 17.415 -2.612 9.149 1.00 95.62 268 TYR A N 1
ATOM 2159 C CA . TYR A 1 268 ? 17.760 -3.305 7.906 1.00 95.62 268 TYR A CA 1
ATOM 2160 C C . TYR A 1 268 ? 18.138 -2.322 6.792 1.00 95.62 268 TYR A C 1
ATOM 2162 O O . TYR A 1 268 ? 19.198 -2.480 6.186 1.00 95.62 268 TYR A O 1
ATOM 2170 N N . VAL A 1 269 ? 17.333 -1.277 6.574 1.00 93.25 269 VAL A N 1
ATOM 2171 C CA . VAL A 1 269 ? 17.600 -0.246 5.555 1.00 93.25 269 VAL A CA 1
ATOM 2172 C C . VAL A 1 269 ? 18.898 0.504 5.852 1.00 93.25 269 VAL A C 1
ATOM 2174 O O . VAL A 1 269 ? 19.679 0.762 4.939 1.00 93.25 269 VAL A O 1
ATOM 2177 N N . SER A 1 270 ? 19.186 0.796 7.126 1.00 92.88 270 SER A N 1
ATOM 2178 C CA . SER A 1 270 ? 20.436 1.471 7.506 1.00 92.88 270 SER A CA 1
ATOM 2179 C C . SER A 1 270 ? 21.693 0.651 7.177 1.00 92.88 270 SER A C 1
ATOM 2181 O O . SER A 1 270 ? 22.745 1.224 6.897 1.00 92.88 270 SER A O 1
ATOM 2183 N N . MET A 1 271 ? 21.577 -0.681 7.192 1.00 95.06 271 MET A N 1
ATOM 2184 C CA . MET A 1 271 ? 22.677 -1.618 6.949 1.00 95.06 271 MET A CA 1
ATOM 2185 C C . MET A 1 271 ? 22.809 -2.029 5.477 1.00 95.06 271 MET A C 1
ATOM 2187 O O . MET A 1 271 ? 23.889 -2.444 5.069 1.00 95.06 271 MET A O 1
ATOM 2191 N N . ASN A 1 272 ? 21.740 -1.910 4.684 1.00 93.50 272 ASN A N 1
ATOM 2192 C CA . ASN A 1 272 ? 21.663 -2.433 3.31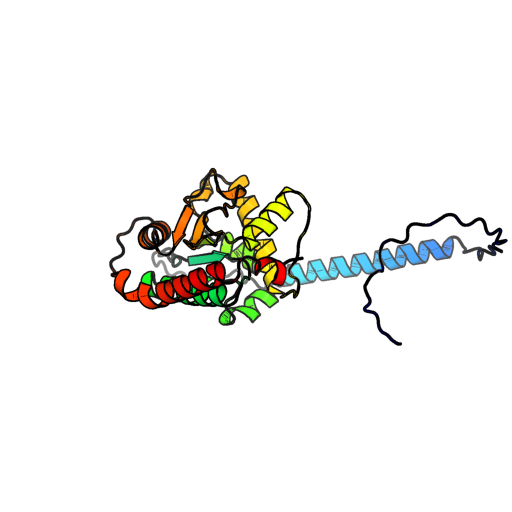8 1.00 93.50 272 ASN A CA 1
ATOM 2193 C C . ASN A 1 272 ? 21.153 -1.354 2.354 1.00 93.50 272 ASN A C 1
ATOM 2195 O O . ASN A 1 272 ? 20.056 -1.461 1.826 1.00 93.50 272 ASN A O 1
ATOM 2199 N N . GLN A 1 273 ? 21.923 -0.291 2.119 1.00 87.44 273 GLN A N 1
ATOM 2200 C CA . GLN A 1 273 ? 21.445 0.865 1.338 1.00 87.44 273 GLN A CA 1
ATOM 2201 C C . GLN A 1 273 ? 21.106 0.547 -0.133 1.00 87.44 273 GLN A C 1
ATOM 2203 O O . GLN A 1 273 ? 20.321 1.272 -0.738 1.00 87.44 273 GLN A O 1
ATOM 2208 N N . SER A 1 274 ? 21.658 -0.532 -0.697 1.00 90.94 274 SER A N 1
ATOM 2209 C CA . SER A 1 274 ? 21.441 -0.962 -2.086 1.00 90.94 274 SER A CA 1
ATOM 2210 C C . SER A 1 274 ? 20.389 -2.066 -2.249 1.00 90.94 274 SER A C 1
ATOM 2212 O O . SER A 1 274 ? 20.241 -2.576 -3.352 1.00 90.94 274 SER A O 1
ATOM 2214 N N . TYR A 1 275 ? 19.632 -2.430 -1.203 1.00 93.62 275 TYR A N 1
ATOM 2215 C CA . TYR A 1 275 ? 18.721 -3.593 -1.245 1.00 93.62 275 TYR A CA 1
ATOM 2216 C C . TYR A 1 275 ? 17.681 -3.537 -2.382 1.00 93.62 275 TYR A C 1
ATOM 2218 O O . TYR A 1 275 ? 17.149 -4.559 -2.798 1.00 93.62 275 TYR A O 1
ATOM 2226 N N . ILE A 1 276 ? 17.356 -2.338 -2.876 1.00 92.44 276 ILE A N 1
ATOM 2227 C CA . ILE A 1 276 ? 16.397 -2.139 -3.970 1.00 92.44 276 ILE A CA 1
ATOM 2228 C C . ILE A 1 276 ? 16.905 -2.784 -5.268 1.00 92.44 276 ILE A C 1
ATOM 2230 O O . ILE A 1 276 ? 16.101 -3.317 -6.032 1.00 92.44 276 ILE A O 1
ATOM 2234 N N . GLU A 1 277 ? 18.220 -2.748 -5.507 1.00 92.88 277 GLU A N 1
ATOM 2235 C CA . GLU A 1 277 ? 18.862 -3.347 -6.687 1.00 92.88 277 GLU A CA 1
ATOM 2236 C C . GLU A 1 277 ? 18.730 -4.875 -6.687 1.00 92.88 277 GLU A C 1
ATOM 2238 O O . GLU A 1 277 ? 18.697 -5.486 -7.750 1.00 92.88 277 GLU A O 1
ATOM 2243 N N . ASP A 1 278 ? 18.558 -5.478 -5.508 1.00 92.38 278 ASP A N 1
ATOM 2244 C CA . ASP A 1 278 ? 18.316 -6.913 -5.352 1.00 92.38 278 ASP A CA 1
ATOM 2245 C C . ASP A 1 278 ? 16.842 -7.295 -5.592 1.00 92.38 278 ASP A C 1
ATOM 2247 O O . ASP A 1 278 ? 16.503 -8.478 -5.622 1.00 92.38 278 ASP A O 1
ATOM 2251 N N . ILE A 1 279 ? 15.942 -6.314 -5.756 1.00 93.12 279 ILE A N 1
ATOM 2252 C CA . ILE A 1 279 ? 14.493 -6.538 -5.889 1.00 93.12 279 ILE A CA 1
ATOM 2253 C C . ILE A 1 279 ? 13.966 -6.127 -7.271 1.00 93.12 279 ILE A C 1
ATOM 2255 O O . ILE A 1 279 ? 13.078 -6.796 -7.808 1.00 93.12 279 ILE A O 1
ATOM 2259 N N . ILE A 1 280 ? 14.479 -5.040 -7.854 1.00 92.62 280 ILE A N 1
ATOM 2260 C CA . ILE A 1 280 ? 13.937 -4.412 -9.070 1.00 92.62 280 ILE A CA 1
A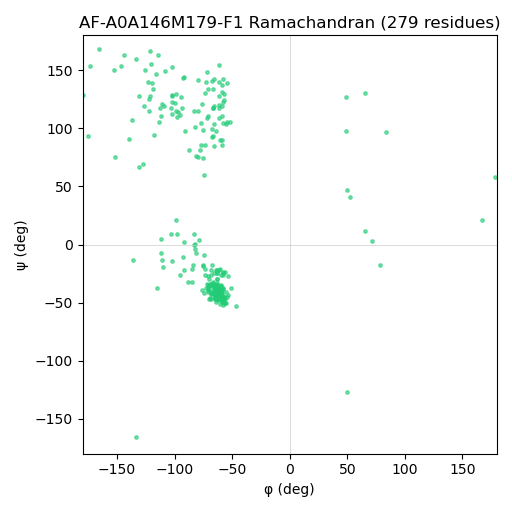TOM 2261 C C . ILE A 1 280 ? 14.964 -4.399 -10.206 1.00 92.62 280 ILE A C 1
ATOM 2263 O O . ILE A 1 280 ? 16.124 -4.060 -9.991 1.00 92.62 280 ILE A O 1
ATOM 2267 N N . ASN A 1 281 ? 14.491 -4.682 -11.425 1.00 84.31 281 ASN A N 1
ATOM 2268 C CA . ASN A 1 281 ? 15.209 -4.489 -12.693 1.00 84.31 281 ASN A CA 1
ATOM 2269 C C . ASN A 1 281 ? 14.912 -3.102 -13.292 1.00 84.31 281 ASN A C 1
ATOM 2271 O O . ASN A 1 281 ? 13.709 -2.746 -13.406 1.00 84.31 281 ASN A O 1
#

Mean predicted aligned error: 14.92 Å

Sequence (281 aa):
MNNSDPCVWEICNLEIKNETGRYKATTEHPKRSPLSWLMVVFAMGAIAAVCVSLYMRAKKNLIQRYPNTANTLRDDGPCENLIESPQVFLLYARDCLPFMDAMVEFRNLLERTMDVKVFDIWDDRRREEMDANGEIWVLNNISAENTQVVVMATPISQIFENGFLSGKKRGYLEPDSRDDIFLSALHTCIRMTATHSNRCRKFMVARMNCIGCNENILTSFKPLCTIYSLPIHLDHLLSHIHNSRPLQIGVQRYEGPFRKKAEEFEKYVSMNQSYIEDIIN

Foldseek 3Di:
DDDDDDDDDPPDDPPPDDDDDDDPDPPPPPPDDPVVVVVVVVVVVVVVVVVVVVVVVVVVVVVVVPDPPDDDDDDPDPPPVPPPFAAEEEAEADDDPLVVQLVVLVLVLLCVQRVHHYHYLPPPVCVVVCVVQPLNVLCVQLVDPRYAYEHEFDPVLLVLLVCVVVVPDKDWPDDDSSNSSSSSNSVVVLVCCVPPLVCLLSYEYEYEPAVRTVPRDSPSSVVRYDYHHPPVCVVVVSCSSVVNDDRPDDSVVSCVSSVVSSVVVRVVCVVCVPRVVVTMD

Organism: Lygus hesperus (NCBI:txid30085)

InterPro domains:
  IPR013568 SEFIR domain [PF08357] (87-240)

Radius of gyration: 26.71 Å; Cα contacts (8 Å, |Δi|>4): 277; chains: 1; bounding box: 89×40×81 Å